Protein AF-A0ABC8S1F2-F1 (afdb_monomer_lite)

pLDDT: mean 86.14, std 11.58, range [37.5, 98.06]

Foldseek 3Di:
DQDDQPDLLQQQRQVDDPPQDPVNVVVSVVQRQPDPQFDKDHCVVHVLLQAKWKDKAPDDPLCCLVFNWFFDDQPPPDSCQQSDPLNCQVQVDDHPDPPRPGTHQKDKTASDPPDDDWDDEQDKDKIKMWIFRGGIFTQSCSRCPPSRPCVVRSITIHGGGGGSLRTFWIFMWMWDHYVDPTIDIDGPALEIETRPSHDNADPPGDDHNHPPDDFWDQDPVRDTDGRHYHYDDDPDPVVVPD

Secondary structure (DSSP, 8-state):
-PPPTTSGGGGGGGGSPSSPPHHHHHHHHHH----TT--BPP-GGGHHHHB-EEEEESS-HHHHHHH-EEPPP-TT--HHHHT-HHHHHHHS--TT-S---S--SEEEEES-SS------TTEEEEEEEEEE--S--EEHHHHHGGG---GGG-EEEEESEE-GGGEEEEEEEEEEESSSSS-EEEEEEEEEEEETT---PPSSP-----BS---B---TTS--PBPEEEEE-PPPGGGG--

Radius of gyration: 18.25 Å; chains: 1; bounding box: 55×43×48 Å

InterPro domains:
  IPR054695 Pierisin-like domain [PF22596] (54-175)

Organism: NCBI:txid185542

Structure (mmCIF, N/CA/C/O backbone):
data_AF-A0ABC8S1F2-F1
#
_entry.id   AF-A0ABC8S1F2-F1
#
loop_
_atom_site.group_PDB
_atom_site.id
_atom_site.type_symbol
_atom_site.label_atom_id
_atom_site.label_alt_id
_atom_site.label_comp_id
_atom_site.label_asym_id
_atom_site.label_entity_id
_atom_site.label_seq_id
_atom_site.pdbx_PDB_ins_code
_atom_site.Cartn_x
_atom_site.Cartn_y
_atom_site.Cartn_z
_atom_site.occupancy
_atom_site.B_iso_or_equiv
_atom_site.auth_seq_id
_atom_site.auth_comp_id
_atom_site.auth_asym_id
_atom_site.auth_atom_id
_atom_site.pdbx_PDB_model_num
ATOM 1 N N . MET A 1 1 ? 7.919 -9.845 -20.536 1.00 55.12 1 MET A N 1
ATOM 2 C CA . MET A 1 1 ? 9.004 -10.321 -19.638 1.00 55.12 1 MET A CA 1
ATOM 3 C C . MET A 1 1 ? 8.803 -9.714 -18.252 1.00 55.12 1 MET A C 1
ATOM 5 O O . MET A 1 1 ? 7.894 -8.913 -18.128 1.00 55.12 1 MET A O 1
ATOM 9 N N . SER A 1 2 ? 9.574 -10.075 -17.219 1.00 69.19 2 SER A N 1
ATOM 10 C CA . SER A 1 2 ? 9.587 -9.334 -15.941 1.00 69.19 2 SER A CA 1
ATOM 11 C C . SER A 1 2 ? 10.829 -8.457 -15.834 1.00 69.19 2 SER A C 1
ATOM 13 O O . SER A 1 2 ? 11.896 -8.902 -16.253 1.00 69.19 2 SER A O 1
ATOM 15 N N . ILE A 1 3 ? 10.726 -7.276 -15.211 1.00 72.81 3 ILE A N 1
ATOM 16 C CA . ILE A 1 3 ? 11.902 -6.436 -14.922 1.00 72.81 3 ILE A CA 1
ATOM 17 C C . ILE A 1 3 ? 12.908 -7.258 -14.095 1.00 72.81 3 ILE A C 1
ATOM 19 O O . ILE A 1 3 ? 12.516 -7.785 -13.046 1.00 72.81 3 ILE A O 1
ATOM 23 N N . PRO A 1 4 ? 14.179 -7.387 -14.528 1.00 73.69 4 PRO A N 1
ATOM 24 C CA . PRO A 1 4 ? 15.178 -8.185 -13.826 1.00 73.69 4 PRO A CA 1
ATOM 25 C C . PRO A 1 4 ? 15.351 -7.775 -12.362 1.00 73.69 4 PRO A C 1
ATOM 27 O O . PRO A 1 4 ? 15.235 -6.607 -11.996 1.00 73.69 4 PRO A O 1
ATOM 30 N N . TRP A 1 5 ? 15.647 -8.753 -11.510 1.00 70.25 5 TRP A N 1
ATOM 31 C CA . TRP A 1 5 ? 15.757 -8.571 -10.061 1.00 70.25 5 TRP A CA 1
ATOM 32 C C . TRP A 1 5 ? 16.913 -7.645 -9.643 1.00 70.25 5 TRP A C 1
ATOM 34 O O . TRP A 1 5 ? 16.841 -7.049 -8.572 1.00 70.25 5 TRP A O 1
ATOM 44 N N . ASN A 1 6 ? 17.937 -7.517 -10.491 1.00 69.62 6 ASN A N 1
ATOM 45 C CA . ASN A 1 6 ? 19.119 -6.665 -10.331 1.00 69.62 6 ASN A CA 1
ATOM 46 C C . ASN A 1 6 ? 19.051 -5.362 -11.152 1.00 69.62 6 ASN A C 1
ATOM 48 O O . ASN A 1 6 ? 20.043 -4.642 -11.227 1.00 69.62 6 ASN A O 1
ATOM 52 N N . SER A 1 7 ? 17.920 -5.074 -11.803 1.00 76.50 7 SER A N 1
ATOM 53 C CA . SER A 1 7 ? 17.756 -3.848 -12.587 1.00 76.50 7 SER A CA 1
ATOM 54 C C . SER A 1 7 ? 17.543 -2.633 -11.681 1.00 76.50 7 SER A C 1
ATOM 56 O O . SER A 1 7 ? 16.833 -2.713 -10.676 1.00 76.50 7 SER A O 1
ATOM 58 N N . SER A 1 8 ? 18.079 -1.476 -12.080 1.00 74.12 8 SER A N 1
ATOM 59 C CA . SER A 1 8 ? 17.794 -0.186 -11.437 1.00 74.12 8 SER A CA 1
ATOM 60 C C . SER A 1 8 ? 16.309 0.189 -11.499 1.00 74.12 8 SER A C 1
ATOM 62 O O . SER A 1 8 ? 15.836 0.938 -10.651 1.00 74.12 8 SER A O 1
ATOM 64 N N . TRP A 1 9 ? 15.547 -0.398 -12.426 1.00 79.00 9 TRP A N 1
ATOM 65 C CA . TRP A 1 9 ? 14.103 -0.199 -12.590 1.00 79.00 9 TRP A CA 1
ATOM 66 C C . TRP A 1 9 ? 13.253 -0.975 -11.578 1.00 79.00 9 TRP A C 1
ATOM 68 O O . TRP A 1 9 ? 12.025 -0.883 -11.584 1.00 79.00 9 TRP A O 1
ATOM 78 N N . ARG A 1 10 ? 13.867 -1.768 -10.689 1.00 81.31 10 ARG A N 1
ATOM 79 C CA . ARG A 1 10 ? 13.111 -2.599 -9.742 1.00 81.31 10 ARG A CA 1
ATOM 80 C C . ARG A 1 10 ? 12.224 -1.762 -8.807 1.00 81.31 10 ARG A C 1
ATOM 82 O O . ARG A 1 10 ? 11.164 -2.238 -8.417 1.00 81.31 10 ARG A O 1
ATOM 89 N N . GLY A 1 11 ? 12.585 -0.508 -8.520 1.00 79.19 11 GLY A N 1
ATOM 90 C CA . GLY A 1 11 ? 11.791 0.417 -7.697 1.00 79.19 11 GLY A CA 1
ATOM 91 C C . GLY A 1 11 ? 10.437 0.830 -8.281 1.00 79.19 11 GLY A C 1
ATOM 92 O O . GLY A 1 11 ? 9.498 1.073 -7.522 1.00 79.19 11 GLY A O 1
ATOM 93 N N . CYS A 1 12 ? 10.315 0.873 -9.611 1.00 85.38 12 CYS A N 1
ATOM 94 C CA . CYS A 1 12 ? 9.075 1.207 -10.319 1.00 85.38 12 CYS A CA 1
ATOM 95 C C . CYS A 1 12 ? 8.382 -0.028 -10.919 1.00 85.38 12 CYS A C 1
ATOM 97 O O . CYS A 1 12 ? 7.330 0.098 -11.540 1.00 85.38 12 CYS A O 1
ATOM 99 N N . ALA A 1 13 ? 8.920 -1.236 -10.709 1.00 87.56 13 ALA A N 1
ATOM 100 C CA . ALA A 1 13 ? 8.396 -2.456 -11.319 1.00 87.56 13 ALA A CA 1
ATOM 101 C C . ALA A 1 13 ? 6.928 -2.739 -10.963 1.00 87.56 13 ALA A C 1
ATOM 103 O O . ALA A 1 13 ? 6.188 -3.270 -11.788 1.00 87.56 13 ALA A O 1
ATOM 104 N N . ALA A 1 14 ? 6.495 -2.353 -9.761 1.00 91.25 14 ALA A N 1
ATOM 105 C CA . ALA A 1 14 ? 5.110 -2.494 -9.329 1.00 91.25 14 ALA A CA 1
ATOM 106 C C . ALA A 1 14 ? 4.128 -1.621 -10.120 1.00 91.25 14 ALA A C 1
ATOM 108 O O . ALA A 1 14 ? 2.947 -1.948 -10.159 1.00 91.25 14 ALA A O 1
ATOM 109 N N . ASN A 1 15 ? 4.578 -0.540 -10.760 1.00 91.81 15 ASN A N 1
ATOM 110 C CA . ASN A 1 15 ? 3.716 0.320 -11.567 1.00 91.81 15 ASN A CA 1
ATOM 111 C C . ASN A 1 15 ? 3.265 -0.367 -12.867 1.00 91.81 15 ASN A C 1
ATOM 113 O O . ASN A 1 15 ? 2.225 -0.025 -13.424 1.00 91.81 15 ASN A O 1
ATOM 117 N N . PHE A 1 16 ? 4.031 -1.352 -13.343 1.00 88.44 16 PHE A N 1
ATOM 118 C CA . PHE A 1 16 ? 3.789 -1.996 -14.626 1.00 88.44 16 PHE A CA 1
ATOM 119 C C . PHE A 1 16 ? 3.147 -3.373 -14.442 1.00 88.44 16 PHE A C 1
ATOM 121 O O . PHE A 1 16 ? 3.677 -4.198 -13.685 1.00 88.44 16 PHE A O 1
ATOM 128 N N . PRO A 1 17 ? 2.026 -3.656 -15.128 1.00 85.44 17 PRO A N 1
ATOM 129 C CA . PRO A 1 17 ? 1.471 -4.997 -15.157 1.00 85.44 17 PRO A CA 1
ATOM 130 C C . PRO A 1 17 ? 2.442 -5.970 -15.839 1.00 85.44 17 PRO A C 1
ATOM 132 O O . PRO A 1 17 ? 3.185 -5.603 -16.749 1.00 85.44 17 PRO A O 1
ATOM 135 N N . GLN A 1 18 ? 2.444 -7.223 -15.390 1.00 81.00 18 GLN A N 1
ATOM 136 C CA . GLN A 1 18 ? 3.163 -8.303 -16.066 1.00 81.00 18 GLN A CA 1
ATOM 137 C C . GLN A 1 18 ? 2.280 -8.918 -17.163 1.00 81.00 18 GLN A C 1
ATOM 139 O O . GLN A 1 18 ? 1.112 -9.195 -16.897 1.00 81.00 18 GLN A O 1
ATOM 144 N N . PRO A 1 19 ? 2.817 -9.225 -18.360 1.00 81.31 19 PRO A N 1
ATOM 145 C CA . PRO A 1 19 ? 4.208 -9.041 -18.781 1.00 81.31 19 PRO A CA 1
ATOM 146 C C . PRO A 1 19 ? 4.563 -7.575 -19.036 1.00 81.31 19 PRO A C 1
ATOM 148 O O . PRO A 1 19 ? 3.829 -6.865 -19.713 1.00 81.31 19 PRO A O 1
ATOM 151 N N . VAL A 1 20 ? 5.757 -7.177 -18.598 1.00 80.25 20 VAL A N 1
ATOM 152 C CA . VAL A 1 20 ? 6.381 -5.903 -18.978 1.00 80.25 20 VAL A CA 1
ATOM 153 C C . VAL A 1 20 ? 6.636 -5.930 -20.487 1.00 80.25 20 VAL A C 1
ATOM 155 O O . VAL A 1 20 ? 7.193 -6.908 -21.010 1.00 80.25 20 VAL A O 1
ATOM 158 N N . SER A 1 21 ? 6.175 -4.872 -21.155 1.00 82.19 21 SER A N 1
ATOM 159 C CA . SER A 1 21 ? 6.383 -4.579 -22.578 1.00 82.19 21 SER A CA 1
ATOM 160 C C . SER A 1 21 ? 7.595 -3.660 -22.779 1.00 82.19 21 SER A C 1
ATOM 162 O O . SER A 1 21 ? 8.055 -3.040 -21.823 1.00 82.19 21 SER A O 1
ATOM 164 N N . GLU A 1 22 ? 8.081 -3.509 -24.014 1.00 81.19 22 GLU A N 1
ATOM 165 C CA . GLU A 1 22 ? 9.151 -2.542 -24.331 1.00 81.19 22 GLU A CA 1
ATOM 166 C C . GLU A 1 22 ? 8.767 -1.102 -23.940 1.00 81.19 22 GLU A C 1
ATOM 168 O O . GLU A 1 22 ? 9.586 -0.358 -23.406 1.00 81.19 22 GLU A O 1
ATOM 173 N N . GLU A 1 23 ? 7.497 -0.722 -24.111 1.00 82.06 23 GLU A N 1
ATOM 174 C CA . GLU A 1 23 ? 6.979 0.579 -23.669 1.00 82.06 23 GLU A CA 1
ATOM 175 C C . GLU A 1 23 ? 7.064 0.737 -22.144 1.00 82.06 23 GLU A C 1
ATOM 177 O O . GLU A 1 23 ? 7.414 1.800 -21.633 1.00 82.06 23 GLU A O 1
ATOM 182 N N . SER A 1 24 ? 6.796 -0.338 -21.399 1.00 81.00 24 SER A N 1
ATOM 183 C CA . SER A 1 24 ? 6.936 -0.352 -19.941 1.00 81.00 24 SER A CA 1
ATOM 184 C C . SER A 1 24 ? 8.397 -0.207 -19.500 1.00 81.00 24 SER A C 1
ATOM 186 O O . SER A 1 24 ? 8.668 0.462 -18.506 1.00 81.00 24 SER A O 1
ATOM 188 N N . GLU A 1 25 ? 9.346 -0.785 -20.242 1.00 78.19 25 GLU A N 1
ATOM 189 C CA . GLU A 1 25 ? 10.783 -0.615 -19.983 1.00 78.19 25 GLU A CA 1
ATOM 190 C C . GLU A 1 25 ? 11.246 0.819 -20.258 1.00 78.19 25 GLU A C 1
ATOM 192 O O . GLU A 1 25 ? 11.960 1.401 -19.440 1.00 78.19 25 GLU A O 1
ATOM 197 N N . LEU A 1 26 ? 10.787 1.428 -21.356 1.00 80.06 26 LEU A N 1
ATOM 198 C CA . LEU A 1 26 ? 11.036 2.844 -21.641 1.00 80.06 26 LEU A CA 1
ATOM 199 C C . LEU A 1 26 ? 10.434 3.743 -20.555 1.00 80.06 26 LEU A C 1
ATOM 201 O O . LEU A 1 26 ? 11.113 4.627 -20.041 1.00 80.06 26 LEU A O 1
ATOM 205 N N . GLY A 1 27 ? 9.192 3.484 -20.137 1.00 78.75 27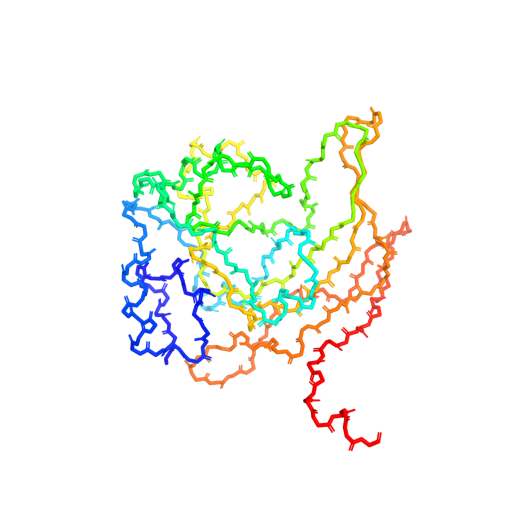 GLY A N 1
ATOM 206 C CA . GLY A 1 27 ? 8.552 4.213 -19.041 1.00 78.75 27 GLY A CA 1
ATOM 207 C C . GLY A 1 27 ? 9.322 4.098 -17.722 1.00 78.75 27 GLY A C 1
ATOM 208 O O . GLY A 1 27 ? 9.447 5.077 -16.988 1.00 78.75 27 GLY A O 1
ATOM 209 N N . ALA A 1 28 ? 9.892 2.928 -17.431 1.00 78.88 28 ALA A N 1
ATOM 210 C CA . ALA A 1 28 ? 10.693 2.713 -16.231 1.00 78.88 28 ALA A CA 1
ATOM 211 C C . ALA A 1 28 ? 11.981 3.558 -16.201 1.00 78.88 28 ALA A C 1
ATOM 213 O O . ALA A 1 28 ? 12.384 4.010 -15.125 1.00 78.88 28 ALA A O 1
ATOM 214 N N . GLN A 1 29 ? 12.590 3.831 -17.362 1.00 77.75 29 GLN A N 1
ATOM 215 C CA . GLN A 1 29 ? 13.776 4.692 -17.465 1.00 77.75 29 GLN A CA 1
ATOM 216 C C . GLN A 1 29 ? 13.492 6.115 -16.976 1.00 77.75 29 GLN A C 1
ATOM 218 O O . GLN A 1 29 ? 14.287 6.664 -16.218 1.00 77.75 29 GLN A O 1
ATOM 223 N N . PHE A 1 30 ? 12.334 6.678 -17.330 1.00 75.75 30 PHE A N 1
ATOM 224 C CA . PHE A 1 30 ? 11.936 8.033 -16.922 1.00 75.75 30 PHE A CA 1
ATOM 225 C C . PHE A 1 30 ? 11.481 8.138 -15.463 1.00 75.75 30 PHE A C 1
ATOM 227 O O . PHE A 1 30 ? 11.410 9.233 -14.916 1.00 75.75 30 PHE A O 1
ATOM 234 N N . LEU A 1 31 ? 11.157 7.009 -14.830 1.00 75.19 31 LEU A N 1
ATOM 235 C CA . LEU A 1 31 ? 10.674 6.959 -13.450 1.00 75.19 31 LEU A CA 1
ATOM 236 C C . LEU A 1 31 ? 11.764 6.608 -12.441 1.00 75.19 31 LEU A C 1
ATOM 238 O O . LEU A 1 31 ? 11.487 6.570 -11.246 1.00 75.19 31 LEU A O 1
ATOM 242 N N . THR A 1 32 ? 12.980 6.300 -12.892 1.00 69.50 32 THR A N 1
ATOM 243 C CA . THR A 1 32 ? 14.059 5.913 -11.983 1.00 69.50 32 THR A CA 1
ATOM 244 C C . THR A 1 32 ? 14.537 7.153 -11.222 1.00 69.50 32 THR A C 1
ATOM 246 O O . THR A 1 32 ? 15.066 8.067 -11.855 1.00 69.50 32 THR A O 1
ATOM 249 N N . PRO A 1 33 ? 14.371 7.219 -9.884 1.00 67.19 33 PRO A N 1
ATOM 250 C CA . PRO A 1 33 ? 14.832 8.366 -9.115 1.00 67.19 33 PRO A CA 1
ATOM 251 C C . PRO A 1 33 ? 16.355 8.499 -9.254 1.00 67.19 33 PRO A C 1
ATOM 253 O O . PRO A 1 33 ? 17.049 7.480 -9.175 1.00 67.19 33 PRO A O 1
ATOM 256 N N . PRO A 1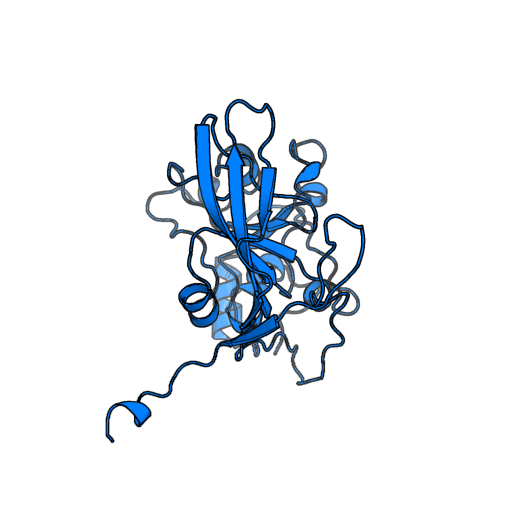 34 ? 16.906 9.716 -9.391 1.00 66.44 34 PRO A N 1
ATOM 257 C CA . PRO A 1 34 ? 18.347 9.943 -9.459 1.00 66.44 34 PRO A CA 1
ATOM 258 C C . PRO A 1 34 ? 18.986 9.869 -8.059 1.00 66.44 34 PRO A C 1
ATOM 260 O O . PRO A 1 34 ? 19.701 10.775 -7.639 1.00 66.44 34 PRO A O 1
ATOM 263 N N . LEU A 1 35 ? 18.697 8.812 -7.297 1.00 63.03 35 LEU A N 1
ATOM 264 C CA . LEU A 1 35 ? 19.285 8.595 -5.979 1.00 63.03 35 LEU A CA 1
ATOM 265 C C . LEU A 1 35 ? 20.444 7.597 -6.121 1.00 63.03 35 LEU A C 1
ATOM 267 O O . LEU A 1 35 ? 20.206 6.460 -6.540 1.00 63.03 35 LEU A O 1
ATOM 271 N N . PRO A 1 36 ? 21.690 7.978 -5.784 1.00 61.19 36 PRO A N 1
ATOM 272 C CA . PRO A 1 36 ? 22.728 6.983 -5.563 1.00 61.19 36 PRO A CA 1
ATOM 273 C C . PRO A 1 36 ? 22.317 6.093 -4.376 1.00 61.19 36 PRO A C 1
ATOM 275 O O . PRO A 1 36 ? 21.673 6.558 -3.436 1.00 61.19 36 PRO A O 1
ATOM 278 N N . ASP A 1 37 ? 22.663 4.807 -4.444 1.00 79.88 37 ASP A N 1
ATOM 279 C CA . ASP A 1 37 ? 22.562 3.853 -3.328 1.00 79.88 37 ASP A CA 1
ATOM 280 C C . ASP A 1 37 ? 21.140 3.496 -2.837 1.00 79.88 37 ASP A C 1
ATOM 282 O O . ASP A 1 37 ? 20.924 3.218 -1.658 1.00 79.88 37 ASP A O 1
ATOM 286 N N . ILE A 1 38 ? 20.148 3.440 -3.737 1.00 85.69 38 ILE A N 1
ATOM 287 C CA . ILE A 1 38 ? 18.820 2.897 -3.397 1.00 85.69 38 ILE A CA 1
ATOM 288 C C . ILE A 1 38 ? 18.922 1.410 -3.029 1.00 85.69 38 ILE A C 1
ATOM 290 O O . ILE A 1 38 ? 19.354 0.585 -3.840 1.00 85.69 38 ILE A O 1
ATOM 294 N N . VAL A 1 39 ? 18.409 1.043 -1.851 1.00 89.00 39 VAL A N 1
ATOM 295 C CA . VAL A 1 39 ? 18.261 -0.356 -1.437 1.00 89.00 39 VAL A CA 1
ATOM 296 C C . VAL A 1 39 ? 16.829 -0.818 -1.695 1.00 89.00 39 VAL A C 1
ATOM 298 O O . VAL A 1 39 ? 15.876 -0.379 -1.051 1.00 89.00 39 VAL A O 1
ATOM 301 N N . TYR A 1 40 ? 16.658 -1.738 -2.643 1.00 88.75 40 TYR A N 1
ATOM 302 C CA . TYR A 1 40 ? 15.367 -2.376 -2.906 1.00 88.75 40 TYR A CA 1
ATOM 303 C C . TYR A 1 40 ? 15.107 -3.548 -1.959 1.00 88.75 40 TYR A C 1
ATOM 305 O O . TYR A 1 40 ? 16.034 -4.220 -1.502 1.00 88.75 40 TYR A O 1
ATOM 313 N N . ARG A 1 41 ? 13.827 -3.862 -1.723 1.00 89.69 41 ARG A N 1
ATOM 314 C CA . ARG A 1 41 ? 13.456 -5.127 -1.080 1.00 89.69 41 ARG A CA 1
ATOM 315 C C . ARG A 1 41 ? 14.054 -6.300 -1.844 1.00 89.69 41 ARG A C 1
ATOM 317 O O . ARG A 1 41 ? 14.055 -6.321 -3.075 1.00 89.69 41 ARG A O 1
ATOM 324 N N . SER A 1 42 ? 14.512 -7.304 -1.098 1.00 81.69 42 SER A N 1
ATOM 325 C CA . SER A 1 42 ? 15.161 -8.465 -1.697 1.00 81.69 42 SER A CA 1
ATOM 326 C C . SER A 1 42 ? 14.228 -9.184 -2.671 1.00 81.69 42 SER A C 1
ATOM 328 O O . SER A 1 42 ? 13.202 -9.751 -2.297 1.00 81.69 42 SER A O 1
ATOM 330 N N . SER A 1 43 ? 14.643 -9.185 -3.928 1.00 72.38 43 SER A N 1
ATOM 331 C CA . SER A 1 43 ? 14.053 -9.922 -5.041 1.00 72.38 43 SER A CA 1
ATOM 332 C C . SER A 1 43 ? 14.691 -11.308 -5.214 1.00 72.38 43 SER A C 1
ATOM 334 O O . SER A 1 43 ? 14.305 -12.064 -6.108 1.00 72.38 43 SER A O 1
ATOM 336 N N . ASN A 1 44 ? 15.652 -11.677 -4.353 1.00 77.19 44 ASN A N 1
ATOM 337 C CA . ASN A 1 44 ? 16.271 -12.999 -4.358 1.00 77.19 44 ASN A CA 1
ATOM 338 C C . ASN A 1 44 ? 15.192 -14.065 -4.147 1.00 77.19 44 ASN A C 1
ATOM 340 O O . ASN A 1 44 ? 14.434 -13.998 -3.179 1.00 77.19 44 ASN A O 1
ATOM 344 N N . ARG A 1 45 ? 15.114 -15.040 -5.059 1.00 74.19 45 ARG A N 1
ATOM 345 C CA . ARG A 1 45 ? 14.044 -16.054 -5.092 1.00 74.19 45 ARG A CA 1
ATOM 346 C C . ARG A 1 45 ? 12.634 -15.443 -5.067 1.00 74.19 45 ARG A C 1
ATOM 348 O O . ARG A 1 45 ? 11.719 -16.056 -4.523 1.00 74.19 45 ARG A O 1
ATOM 355 N N . GLU A 1 46 ? 12.481 -14.235 -5.617 1.00 78.06 46 GLU A N 1
ATOM 356 C CA . GLU A 1 46 ? 11.200 -13.534 -5.771 1.00 78.06 46 GLU A CA 1
ATOM 357 C C . GLU A 1 46 ? 10.487 -13.249 -4.439 1.00 78.06 46 GLU A C 1
ATOM 359 O O . GLU A 1 46 ? 9.264 -13.159 -4.362 1.00 78.06 46 GLU A O 1
ATOM 364 N N . VAL A 1 47 ? 11.256 -13.096 -3.358 1.00 83.75 47 VAL A N 1
ATOM 365 C CA . VAL A 1 47 ? 10.715 -12.847 -2.014 1.00 83.75 47 VAL A CA 1
ATOM 366 C C . VAL A 1 47 ? 9.848 -11.584 -1.957 1.00 83.75 47 VAL A C 1
ATOM 368 O O . VAL A 1 47 ? 8.880 -11.553 -1.199 1.00 83.75 47 VAL A O 1
ATOM 371 N N . ASP A 1 48 ? 10.142 -10.579 -2.778 1.00 84.88 48 ASP A N 1
ATOM 372 C CA . ASP A 1 48 ? 9.361 -9.351 -2.898 1.00 84.88 48 ASP A CA 1
ATOM 373 C C . ASP A 1 48 ? 7.920 -9.597 -3.386 1.00 84.88 48 ASP A C 1
ATOM 375 O O . ASP A 1 48 ? 6.977 -9.085 -2.784 1.00 84.88 48 ASP A O 1
ATOM 379 N N . ILE A 1 49 ? 7.707 -10.449 -4.388 1.00 87.56 49 ILE A N 1
ATOM 380 C CA . ILE A 1 49 ? 6.351 -10.816 -4.844 1.00 87.56 49 ILE A CA 1
ATOM 381 C C . ILE A 1 49 ? 5.713 -11.943 -4.018 1.00 87.56 49 ILE A C 1
ATOM 383 O O . ILE A 1 49 ? 4.518 -12.195 -4.139 1.00 87.56 49 ILE A O 1
ATOM 387 N N . LEU A 1 50 ? 6.477 -12.629 -3.164 1.00 89.12 50 LEU A N 1
ATOM 388 C CA . LEU A 1 50 ? 5.955 -13.681 -2.283 1.00 89.12 50 LEU A CA 1
ATOM 389 C C . LEU A 1 50 ? 5.574 -13.174 -0.890 1.00 89.12 50 LEU A C 1
ATOM 391 O O . LEU A 1 50 ? 4.835 -13.865 -0.190 1.00 89.12 50 LEU A O 1
ATOM 395 N N . ARG A 1 51 ? 6.061 -12.005 -0.462 1.00 91.12 51 ARG A N 1
ATOM 396 C CA . ARG A 1 51 ? 5.760 -11.412 0.848 1.00 91.12 51 ARG A C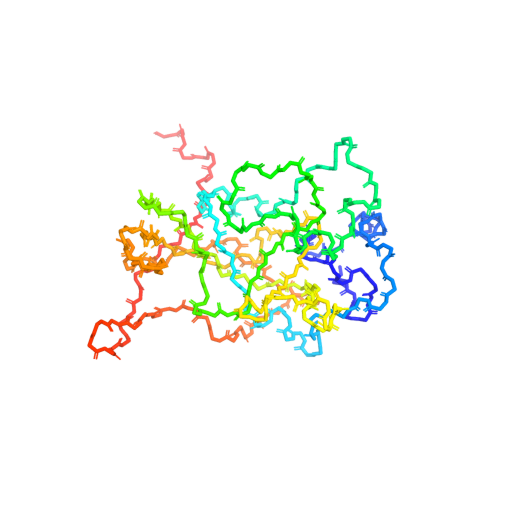A 1
ATOM 397 C C . ARG A 1 51 ? 4.960 -10.132 0.700 1.00 91.12 51 ARG A C 1
ATOM 399 O O . ARG A 1 51 ? 5.365 -9.219 -0.020 1.00 91.12 51 ARG A O 1
ATOM 406 N N . HIS A 1 52 ? 3.864 -10.062 1.446 1.00 92.88 52 HIS A N 1
ATOM 407 C CA . HIS A 1 52 ? 2.998 -8.901 1.410 1.00 92.88 52 HIS A CA 1
ATOM 408 C C . HIS A 1 52 ? 3.678 -7.650 1.972 1.00 92.88 52 HIS A C 1
ATOM 410 O O . HIS A 1 52 ? 4.525 -7.714 2.865 1.00 92.88 52 HIS A O 1
ATOM 416 N N . VAL A 1 53 ? 3.217 -6.511 1.481 1.00 96.12 53 VAL A N 1
ATOM 417 C CA . VAL A 1 53 ? 3.214 -5.233 2.188 1.00 96.12 53 VAL A CA 1
ATOM 418 C C . VAL A 1 53 ? 1.766 -4.806 2.407 1.00 96.12 53 VAL A C 1
ATOM 420 O O . VAL A 1 53 ? 0.846 -5.304 1.747 1.00 96.12 53 VAL A O 1
ATOM 423 N N . PHE A 1 54 ? 1.559 -3.865 3.319 1.00 97.25 54 PHE A N 1
ATOM 424 C CA . PHE A 1 54 ? 0.257 -3.285 3.597 1.00 97.25 54 PHE A CA 1
ATOM 425 C C . PHE A 1 54 ? 0.199 -1.814 3.227 1.00 97.25 54 PHE A C 1
ATOM 427 O O . PHE A 1 54 ? 1.161 -1.073 3.413 1.00 97.25 54 PHE A O 1
ATOM 434 N N . ARG A 1 55 ? -0.968 -1.365 2.772 1.00 96.56 55 ARG A N 1
ATOM 435 C CA . ARG A 1 55 ? -1.261 0.059 2.601 1.00 96.56 55 ARG A CA 1
ATOM 436 C C . ARG A 1 55 ? -2.568 0.415 3.287 1.00 96.56 55 ARG A C 1
ATOM 438 O O . ARG A 1 55 ? -3.561 -0.283 3.113 1.00 96.56 55 ARG A O 1
ATOM 445 N N . TRP A 1 56 ? -2.555 1.505 4.043 1.00 95.88 56 TRP A N 1
ATOM 446 C CA . TRP A 1 56 ? -3.752 2.120 4.607 1.00 95.88 56 TRP A CA 1
ATOM 447 C C . TRP A 1 56 ? -4.222 3.234 3.681 1.00 95.88 56 TRP A C 1
ATOM 449 O O . TRP A 1 56 ? -3.433 4.124 3.367 1.00 95.88 56 TRP A O 1
ATOM 459 N N . ASP A 1 57 ? -5.475 3.180 3.242 1.00 94.81 57 ASP A N 1
ATOM 460 C CA . ASP A 1 57 ? -6.023 4.157 2.302 1.00 94.81 57 ASP A CA 1
ATOM 461 C C . ASP A 1 57 ? -7.518 4.421 2.550 1.00 94.81 57 ASP A C 1
ATOM 463 O O . ASP A 1 57 ? -8.236 3.572 3.086 1.00 94.81 57 ASP A O 1
ATOM 467 N N . LEU A 1 58 ? -7.971 5.612 2.158 1.00 94.25 58 LEU A N 1
ATOM 468 C CA . LEU A 1 58 ? -9.381 6.005 2.162 1.00 94.25 58 LEU A CA 1
ATOM 469 C C . LEU A 1 58 ? -10.101 5.553 0.893 1.00 94.25 58 LEU A C 1
ATOM 471 O O . LEU A 1 58 ? -11.316 5.351 0.928 1.00 94.25 58 LEU A O 1
ATOM 475 N N . THR A 1 59 ? -9.372 5.389 -0.214 1.00 94.44 59 THR A N 1
ATOM 476 C CA . THR A 1 59 ? -9.962 4.989 -1.490 1.00 94.44 59 THR A CA 1
ATOM 477 C C . THR A 1 59 ? -10.667 3.636 -1.337 1.00 94.44 59 THR A C 1
ATOM 479 O O . THR A 1 59 ? -10.069 2.702 -0.790 1.00 94.44 59 THR A O 1
ATOM 482 N N . PRO A 1 60 ? -11.927 3.491 -1.792 1.00 95.31 60 PRO A N 1
ATOM 483 C CA . PRO A 1 60 ? -12.663 2.234 -1.709 1.00 95.31 60 PRO A CA 1
ATOM 484 C C . PRO A 1 60 ? -12.021 1.098 -2.507 1.00 95.31 60 PRO A C 1
ATOM 486 O O . PRO A 1 60 ? -11.439 1.305 -3.574 1.00 95.31 60 PRO A O 1
ATOM 489 N N . TYR A 1 61 ? -12.207 -0.134 -2.028 1.00 96.75 61 TYR A N 1
ATOM 490 C CA . TYR A 1 61 ? -11.583 -1.314 -2.631 1.00 96.75 61 TYR A CA 1
ATOM 491 C C . TYR A 1 61 ? -11.987 -1.543 -4.089 1.00 96.75 61 TYR A C 1
ATOM 493 O O . TYR A 1 61 ? -11.188 -2.072 -4.849 1.00 96.75 61 TYR A O 1
ATOM 501 N N . GLN A 1 62 ? -13.191 -1.136 -4.501 1.00 96.69 62 GLN A N 1
ATOM 502 C CA . GLN A 1 62 ? -13.640 -1.271 -5.887 1.00 96.69 62 GLN A CA 1
ATOM 503 C C . GLN A 1 62 ? -12.769 -0.452 -6.845 1.00 96.69 62 GLN A C 1
ATOM 505 O O . GLN A 1 62 ? -12.419 -0.935 -7.918 1.00 96.69 62 GLN A O 1
ATOM 510 N N . GLU A 1 63 ? -12.404 0.767 -6.442 1.00 95.81 63 GLU A N 1
ATOM 511 C CA . GLU A 1 63 ? -11.564 1.662 -7.235 1.00 95.81 63 GLU A CA 1
ATOM 512 C C . GLU A 1 63 ? -10.112 1.179 -7.239 1.00 95.81 63 GLU A C 1
ATOM 514 O O . GLU A 1 63 ? -9.508 1.057 -8.303 1.00 95.81 63 GLU A O 1
ATOM 519 N N . VAL A 1 64 ? -9.577 0.800 -6.074 1.00 97.00 64 VAL A N 1
ATOM 520 C CA . VAL A 1 64 ? -8.204 0.284 -5.962 1.00 97.00 64 VAL A CA 1
ATOM 521 C C . VAL A 1 64 ? -8.028 -1.037 -6.716 1.00 97.00 64 VAL A C 1
ATOM 523 O O . VAL A 1 64 ? -7.037 -1.218 -7.417 1.00 97.00 64 VAL A O 1
ATOM 526 N N . PHE A 1 65 ? -8.983 -1.966 -6.629 1.00 97.06 65 PHE A N 1
ATOM 527 C CA . PHE A 1 65 ? -8.909 -3.234 -7.365 1.00 97.06 65 PHE A CA 1
ATOM 528 C C . PHE A 1 65 ? -9.028 -3.045 -8.878 1.00 97.06 65 PHE A C 1
ATOM 530 O O . PHE A 1 65 ? -8.566 -3.901 -9.629 1.00 97.06 65 PHE A O 1
ATOM 537 N N . GLN A 1 66 ? -9.630 -1.944 -9.331 1.00 94.75 66 GLN A N 1
ATOM 538 C CA . GLN A 1 66 ? -9.755 -1.633 -10.751 1.00 94.75 66 GLN A CA 1
ATOM 539 C C . GLN A 1 66 ? -8.533 -0.888 -11.300 1.00 94.75 66 GLN A C 1
ATOM 541 O O . GLN A 1 66 ? -8.090 -1.191 -12.405 1.00 94.75 66 GLN A O 1
ATOM 546 N N . ASN A 1 67 ? -8.002 0.076 -10.548 1.00 94.44 67 ASN A N 1
ATOM 547 C CA . ASN A 1 67 ? -7.038 1.052 -11.064 1.00 94.44 67 ASN A CA 1
ATOM 548 C C . ASN A 1 67 ? -5.640 0.927 -10.444 1.00 94.44 67 ASN A C 1
ATOM 550 O O . ASN A 1 67 ? -4.683 1.491 -10.971 1.00 94.44 67 ASN A O 1
ATOM 554 N N . GLY A 1 68 ? -5.508 0.189 -9.342 1.00 95.56 68 GLY A N 1
ATOM 555 C CA . GLY A 1 68 ? -4.291 0.150 -8.544 1.00 95.56 68 GLY A CA 1
ATOM 556 C C . GLY A 1 68 ? -4.108 1.402 -7.686 1.00 95.56 68 GLY A C 1
ATOM 557 O O . GLY A 1 68 ? -5.043 2.168 -7.452 1.00 95.56 68 GLY A O 1
ATOM 558 N N . PHE A 1 69 ? -2.879 1.607 -7.221 1.00 95.50 69 PHE A N 1
ATOM 559 C CA . PHE A 1 69 ? -2.444 2.849 -6.590 1.00 95.50 69 PHE A CA 1
ATOM 560 C C . PHE A 1 69 ? -1.570 3.639 -7.552 1.00 95.50 69 PHE A C 1
ATOM 562 O O . PHE A 1 69 ? -0.675 3.075 -8.173 1.00 95.50 69 PHE A O 1
ATOM 569 N N . GLN A 1 70 ? -1.784 4.947 -7.623 1.00 92.88 70 GLN A N 1
ATOM 570 C CA . GLN A 1 70 ? -0.970 5.852 -8.428 1.00 92.88 70 GLN A CA 1
ATOM 571 C C . GLN A 1 70 ? -0.396 6.944 -7.532 1.00 92.88 70 GLN A C 1
ATOM 573 O O . GLN A 1 70 ? -1.086 7.477 -6.658 1.00 92.88 70 GLN A O 1
ATOM 578 N N . ALA A 1 71 ? 0.877 7.264 -7.742 1.00 90.12 71 ALA A N 1
ATOM 579 C CA . ALA A 1 71 ? 1.482 8.457 -7.182 1.00 90.12 71 ALA A CA 1
ATOM 580 C C . ALA A 1 71 ? 0.768 9.701 -7.733 1.00 90.12 71 ALA A C 1
ATOM 582 O O . ALA A 1 71 ? 0.195 9.690 -8.827 1.00 90.12 71 ALA A O 1
ATOM 583 N N . ARG A 1 72 ? 0.793 10.790 -6.963 1.00 87.31 72 ARG A N 1
ATOM 584 C CA . ARG A 1 72 ? 0.246 12.067 -7.434 1.00 87.31 72 ARG A CA 1
ATOM 585 C C . ARG A 1 72 ? 1.080 12.550 -8.613 1.00 87.31 72 ARG A C 1
ATOM 587 O O . ARG A 1 72 ? 2.290 12.362 -8.617 1.00 87.31 72 ARG A O 1
ATOM 594 N N . ARG A 1 73 ? 0.444 13.194 -9.591 1.00 86.88 73 ARG A N 1
ATOM 595 C CA . ARG A 1 73 ? 1.164 13.785 -10.723 1.00 86.88 73 ARG A CA 1
ATOM 596 C C . ARG A 1 73 ? 2.155 14.834 -10.213 1.00 86.88 73 ARG A C 1
ATOM 598 O O . ARG A 1 73 ? 1.884 15.527 -9.236 1.00 86.88 73 ARG A O 1
ATOM 605 N N . GLN A 1 74 ? 3.292 14.943 -10.889 1.00 88.50 74 GLN A N 1
ATOM 606 C CA . GLN A 1 74 ? 4.345 15.890 -10.529 1.00 88.50 74 GLN A CA 1
ATOM 607 C C . GLN A 1 74 ? 3.862 17.340 -10.537 1.00 88.50 74 GLN A C 1
ATOM 609 O O . GLN A 1 74 ? 4.182 18.102 -9.627 1.00 88.50 74 GLN A O 1
ATOM 614 N N . GLU A 1 75 ? 3.043 17.694 -11.528 1.00 86.62 75 GLU A N 1
ATOM 615 C CA . GLU A 1 75 ? 2.534 19.055 -11.705 1.00 86.62 75 GLU A CA 1
ATOM 616 C C . GLU A 1 75 ? 3.689 20.076 -11.700 1.00 86.62 75 GLU A C 1
ATOM 618 O O . GLU A 1 75 ? 4.675 19.872 -12.402 1.00 86.62 75 GLU A O 1
ATOM 623 N N . GLY A 1 76 ? 3.578 21.174 -10.948 1.00 84.75 76 GLY A N 1
ATOM 624 C CA . GLY A 1 76 ? 4.625 22.194 -10.829 1.00 84.75 76 GLY A CA 1
ATOM 625 C C . GLY A 1 76 ? 5.748 21.861 -9.836 1.00 84.75 76 GLY A C 1
ATOM 626 O O . GLY A 1 76 ? 6.587 22.724 -9.580 1.00 84.75 76 GLY A O 1
ATOM 627 N N . THR A 1 77 ? 5.767 20.663 -9.241 1.00 89.06 77 THR A N 1
ATOM 628 C CA . THR A 1 77 ? 6.808 20.265 -8.282 1.00 89.06 77 THR A CA 1
ATOM 629 C C . THR A 1 77 ? 8.119 19.966 -9.015 1.00 89.06 77 THR A C 1
ATOM 631 O O . THR A 1 77 ? 8.154 19.149 -9.934 1.00 89.06 77 THR A O 1
ATOM 634 N N . LEU A 1 78 ? 9.216 20.602 -8.595 1.00 89.62 78 LEU A N 1
ATOM 635 C CA . LEU A 1 78 ? 10.550 20.375 -9.167 1.00 89.62 78 LEU A CA 1
ATOM 636 C C . LEU A 1 78 ? 10.992 18.910 -9.009 1.00 89.62 78 LEU A C 1
ATOM 638 O O . LEU A 1 78 ? 10.704 18.294 -7.982 1.00 89.62 78 LEU A O 1
ATOM 642 N N . ASP A 1 79 ? 11.746 18.377 -9.978 1.00 87.81 79 ASP A N 1
ATOM 643 C CA . ASP A 1 79 ? 12.268 16.995 -9.953 1.00 87.81 79 ASP A CA 1
ATOM 644 C C . ASP A 1 79 ? 13.027 16.680 -8.653 1.00 87.81 79 ASP A C 1
ATOM 646 O O . ASP A 1 79 ? 12.839 15.619 -8.053 1.00 87.81 79 ASP A O 1
ATOM 650 N N . GLU A 1 80 ? 13.822 17.644 -8.174 1.00 88.25 80 GLU A N 1
ATOM 651 C CA . GLU A 1 80 ? 14.615 17.576 -6.937 1.00 88.25 80 GLU A CA 1
ATOM 652 C C . GLU A 1 80 ? 13.775 17.400 -5.664 1.00 88.25 80 GLU A C 1
ATOM 654 O O . GLU A 1 80 ? 14.306 17.026 -4.619 1.00 88.25 80 GLU A O 1
ATOM 659 N N . ILE A 1 81 ? 12.472 17.680 -5.732 1.00 89.12 81 ILE A N 1
ATOM 660 C CA . ILE A 1 81 ? 11.513 17.450 -4.648 1.00 89.12 81 ILE A CA 1
ATOM 661 C C . ILE A 1 81 ? 10.672 16.213 -4.969 1.00 89.12 81 ILE A C 1
ATOM 663 O O . ILE A 1 81 ? 10.511 15.343 -4.115 1.00 89.12 81 ILE A O 1
ATOM 667 N N . TYR A 1 82 ? 10.171 16.106 -6.202 1.00 90.19 82 TYR A N 1
ATOM 668 C CA . TYR A 1 82 ? 9.242 15.058 -6.624 1.00 90.19 82 TYR A CA 1
ATOM 669 C C . TYR A 1 82 ? 9.840 13.647 -6.505 1.00 90.19 82 TYR A C 1
ATOM 671 O O . TYR A 1 82 ? 9.158 12.726 -6.045 1.00 90.19 82 TYR A O 1
ATOM 679 N N . PHE A 1 83 ? 11.124 13.484 -6.844 1.00 89.56 83 PHE A N 1
ATOM 680 C CA . PHE A 1 83 ? 11.855 12.213 -6.755 1.00 89.56 83 PHE A CA 1
ATOM 681 C C . PHE A 1 83 ? 12.713 12.072 -5.486 1.00 89.56 83 PHE A C 1
ATOM 683 O O . PHE A 1 83 ? 13.450 11.095 -5.338 1.00 89.56 83 PHE A O 1
ATOM 690 N N . ASN A 1 84 ? 12.626 13.015 -4.546 1.00 90.38 84 ASN A N 1
ATOM 691 C CA . ASN A 1 84 ? 13.438 12.998 -3.334 1.00 90.38 84 ASN A CA 1
ATOM 692 C C . ASN A 1 84 ? 12.776 12.172 -2.228 1.00 90.38 84 ASN A C 1
ATOM 694 O O . ASN A 1 84 ? 11.833 12.613 -1.569 1.00 90.38 84 ASN A O 1
ATOM 698 N N . LEU A 1 85 ? 13.293 10.957 -2.032 1.00 90.88 85 LEU A N 1
ATOM 699 C CA . LEU A 1 85 ? 12.786 10.013 -1.037 1.00 90.88 85 LEU A CA 1
ATOM 700 C C . LEU A 1 85 ? 12.900 10.551 0.395 1.00 90.88 85 LEU A C 1
ATOM 702 O O . LEU A 1 85 ? 11.966 10.397 1.174 1.00 90.88 85 LEU A O 1
ATOM 706 N N . ASP A 1 86 ? 14.018 11.192 0.735 1.00 91.50 86 ASP A N 1
ATOM 707 C CA . ASP A 1 86 ? 14.237 11.755 2.072 1.00 91.50 86 ASP A CA 1
ATOM 708 C C . ASP A 1 86 ? 13.214 12.862 2.364 1.00 91.50 86 ASP A C 1
ATOM 710 O O . ASP A 1 86 ? 12.543 12.853 3.398 1.00 91.50 86 ASP A O 1
ATOM 714 N N . HIS A 1 87 ? 12.990 13.749 1.390 1.00 90.75 87 HIS A N 1
ATOM 715 C CA . HIS A 1 87 ? 11.956 14.770 1.490 1.00 90.75 87 HIS A CA 1
ATOM 716 C C . HIS A 1 87 ? 10.556 14.151 1.590 1.00 90.75 87 HIS A C 1
ATOM 718 O O . HIS A 1 87 ? 9.745 14.611 2.390 1.00 90.75 87 HIS A O 1
ATOM 724 N N . TYR A 1 88 ? 10.245 13.123 0.798 1.00 90.31 88 TYR A N 1
ATOM 725 C CA . TYR A 1 88 ? 8.945 12.450 0.844 1.00 90.31 88 TYR A CA 1
ATOM 726 C C . TYR A 1 88 ? 8.651 11.844 2.217 1.00 90.31 88 TYR A C 1
ATOM 728 O O . TYR A 1 88 ? 7.569 12.046 2.760 1.00 90.31 88 TYR A O 1
ATOM 736 N N . VAL A 1 89 ? 9.616 11.145 2.805 1.00 89.94 89 VAL A N 1
ATOM 737 C CA . VAL A 1 89 ? 9.425 10.455 4.085 1.00 89.94 89 VAL A CA 1
ATOM 738 C C . VAL A 1 89 ? 9.212 11.443 5.237 1.00 89.94 89 VAL A C 1
ATOM 740 O O . VAL A 1 89 ? 8.383 11.197 6.111 1.00 89.94 89 VAL A O 1
ATOM 743 N N . HIS A 1 90 ? 9.903 12.585 5.222 1.00 89.00 90 HIS A N 1
ATOM 744 C CA . HIS A 1 90 ? 9.820 13.579 6.300 1.00 89.00 90 HIS A CA 1
ATOM 745 C C . HIS A 1 90 ? 8.749 14.661 6.083 1.00 89.00 90 HIS A C 1
ATOM 747 O O . HIS A 1 90 ? 8.251 15.230 7.051 1.00 89.00 90 HIS A O 1
ATOM 753 N N . HIS A 1 91 ? 8.364 14.939 4.833 1.00 86.19 91 HIS A N 1
ATOM 754 C CA . HIS A 1 91 ? 7.488 16.071 4.485 1.00 86.19 91 HIS A CA 1
ATOM 755 C C . HIS A 1 91 ? 6.319 15.696 3.565 1.00 86.19 91 HIS A C 1
ATOM 757 O O . HIS A 1 91 ? 5.439 16.517 3.316 1.00 86.19 91 HIS A O 1
ATOM 763 N N . GLY A 1 92 ? 6.274 14.465 3.054 1.00 78.62 92 GLY A N 1
ATOM 764 C CA . GLY A 1 92 ? 5.193 13.973 2.197 1.00 78.62 92 GLY A CA 1
ATOM 765 C C . GLY A 1 92 ? 3.886 13.711 2.945 1.00 78.62 92 GLY A C 1
ATOM 766 O O . GLY A 1 92 ? 2.871 13.451 2.301 1.00 78.62 92 GLY A O 1
ATOM 767 N N . GLY A 1 93 ? 3.896 13.799 4.279 1.00 76.00 93 GLY A N 1
ATOM 768 C CA . GLY A 1 93 ? 2.743 13.609 5.158 1.00 76.00 93 GLY A CA 1
ATOM 769 C C . GLY A 1 93 ? 2.426 12.140 5.451 1.00 76.00 93 GLY A C 1
ATOM 770 O O . GLY A 1 93 ? 2.721 11.231 4.673 1.00 76.00 93 GLY A O 1
ATOM 771 N N . ARG A 1 94 ? 1.768 11.893 6.588 1.00 73.50 94 ARG A N 1
ATOM 772 C CA . ARG A 1 94 ? 1.361 10.541 7.016 1.00 73.50 94 ARG A CA 1
ATOM 773 C C . ARG A 1 94 ? 0.285 9.958 6.090 1.00 73.50 94 ARG A C 1
ATOM 775 O O . ARG A 1 94 ? -0.511 10.720 5.529 1.00 73.50 94 ARG A O 1
ATOM 782 N N . PRO A 1 95 ? 0.195 8.627 5.908 1.00 69.88 95 PRO A N 1
ATOM 783 C CA . PRO A 1 95 ? -0.958 8.009 5.250 1.00 69.88 95 PRO A CA 1
ATOM 784 C C . PRO A 1 95 ? -2.279 8.556 5.815 1.00 69.88 95 PRO A C 1
ATOM 786 O O . PRO A 1 95 ? -2.379 8.767 7.022 1.00 69.88 95 PRO A O 1
ATOM 789 N N . LEU A 1 96 ? -3.268 8.784 4.939 1.00 75.12 96 LEU A N 1
ATOM 790 C CA . LEU A 1 96 ? -4.573 9.421 5.222 1.00 75.12 96 LEU A CA 1
ATOM 791 C C . LEU A 1 96 ? -4.569 10.951 5.413 1.00 75.12 96 LEU A C 1
ATOM 793 O O . LEU A 1 96 ? -5.628 11.534 5.620 1.00 75.12 96 LEU A O 1
ATOM 797 N N . ASP A 1 97 ? -3.420 11.618 5.303 1.00 71.44 97 ASP A N 1
ATOM 798 C CA . ASP A 1 97 ? -3.354 13.083 5.314 1.00 71.44 97 ASP A CA 1
ATOM 799 C C . ASP A 1 97 ? -3.755 13.680 3.951 1.00 71.44 97 ASP A C 1
ATOM 801 O O . ASP A 1 97 ? -3.060 13.487 2.944 1.00 71.44 97 ASP A O 1
ATOM 805 N N . SER A 1 98 ? -4.877 14.404 3.912 1.00 59.31 98 SER A N 1
ATOM 806 C CA . SER A 1 98 ? -5.385 15.088 2.717 1.00 59.31 98 SER A CA 1
ATOM 807 C C . SER A 1 98 ? -4.714 16.440 2.449 1.00 59.31 98 SER A C 1
ATOM 809 O O . SER A 1 98 ? -4.830 16.952 1.340 1.00 59.31 98 SER A O 1
ATOM 811 N N . SER A 1 99 ? -3.997 17.012 3.422 1.00 60.59 99 SER A N 1
ATOM 812 C CA . SER A 1 99 ? -3.486 18.396 3.398 1.00 60.59 99 SER A CA 1
ATOM 813 C C . SER A 1 99 ? -2.102 18.569 2.756 1.00 60.59 99 SER A C 1
ATOM 815 O O . SER A 1 99 ? -1.519 19.650 2.790 1.00 60.59 99 SER A O 1
ATOM 817 N N . ARG A 1 100 ? -1.563 17.501 2.159 1.00 67.31 100 ARG A N 1
ATOM 818 C CA . ARG A 1 100 ? -0.170 17.431 1.694 1.00 67.31 100 ARG A CA 1
ATOM 819 C C . ARG A 1 100 ? 0.133 18.488 0.612 1.00 67.31 100 ARG A C 1
ATOM 821 O O . ARG A 1 100 ? -0.479 18.408 -0.458 1.00 67.31 100 ARG A O 1
ATOM 828 N N . PRO A 1 101 ? 1.091 19.407 0.851 1.00 63.75 101 PRO A N 1
ATOM 829 C CA . PRO A 1 101 ? 1.351 20.551 -0.027 1.00 63.75 101 PRO A CA 1
ATOM 830 C C . PRO A 1 101 ? 2.206 20.221 -1.259 1.00 63.75 101 PRO A C 1
ATOM 832 O O . PRO A 1 101 ? 2.099 20.912 -2.265 1.00 63.75 101 PRO A O 1
ATOM 835 N N . ALA A 1 102 ? 3.045 19.183 -1.195 1.00 69.88 102 ALA A N 1
ATOM 836 C CA . ALA A 1 102 ? 3.909 18.754 -2.294 1.00 69.88 102 ALA A CA 1
ATOM 837 C C . ALA A 1 102 ? 3.452 17.400 -2.853 1.00 69.88 102 ALA A C 1
ATOM 839 O O . ALA A 1 102 ? 2.922 16.555 -2.121 1.00 69.88 102 ALA A O 1
ATOM 840 N N . THR A 1 103 ? 3.658 17.198 -4.154 1.00 87.31 103 THR A N 1
ATOM 841 C CA . THR A 1 103 ? 3.466 15.902 -4.807 1.00 87.31 103 THR A CA 1
ATOM 842 C C . THR A 1 103 ? 4.795 15.162 -4.886 1.00 87.31 103 THR A C 1
ATOM 844 O O . THR A 1 103 ? 5.864 15.766 -4.955 1.00 87.31 103 THR A O 1
ATOM 847 N N . HIS A 1 104 ? 4.733 13.835 -4.856 1.00 91.06 104 HIS A N 1
ATOM 848 C CA . HIS A 1 104 ? 5.908 12.972 -4.873 1.00 91.06 104 HIS A CA 1
ATOM 849 C C . HIS A 1 104 ? 5.637 11.744 -5.720 1.00 91.06 104 HIS A C 1
ATOM 851 O O . HIS A 1 104 ? 4.504 11.260 -5.772 1.00 91.06 104 HIS A O 1
ATOM 857 N N . ALA A 1 105 ? 6.699 11.193 -6.298 1.00 91.50 105 ALA A N 1
ATOM 858 C CA . ALA A 1 105 ? 6.657 10.009 -7.142 1.00 91.50 105 ALA A CA 1
ATOM 859 C C . ALA A 1 105 ? 6.405 8.703 -6.368 1.00 91.50 105 ALA A C 1
ATOM 861 O O . ALA A 1 105 ? 6.548 7.632 -6.945 1.00 91.50 105 ALA A O 1
ATOM 862 N N . PHE A 1 106 ? 6.076 8.746 -5.074 1.00 92.19 106 PHE A N 1
ATOM 863 C CA . PHE A 1 106 ? 6.098 7.574 -4.200 1.00 92.19 106 PHE A CA 1
ATOM 864 C C . PHE A 1 106 ? 4.716 7.196 -3.656 1.00 92.19 106 PHE A C 1
ATOM 866 O O . PHE A 1 106 ? 3.905 8.042 -3.264 1.00 92.19 106 PHE A O 1
ATOM 873 N N . VAL A 1 107 ? 4.489 5.888 -3.560 1.00 93.19 107 VAL A N 1
ATOM 874 C CA . VAL A 1 107 ? 3.378 5.259 -2.845 1.00 93.19 107 VAL A CA 1
ATOM 875 C C . VAL A 1 107 ? 3.947 4.477 -1.661 1.00 93.19 107 VAL A C 1
ATOM 877 O O . VAL A 1 107 ? 4.543 3.414 -1.847 1.00 93.19 107 VAL A O 1
ATOM 880 N N . SER A 1 108 ? 3.746 4.987 -0.442 1.00 93.94 108 SER A N 1
ATOM 881 C CA . SER A 1 108 ? 4.140 4.295 0.792 1.00 93.94 108 SER A CA 1
ATOM 882 C C . SER A 1 108 ? 3.297 3.056 1.076 1.00 93.94 108 SER A C 1
ATOM 884 O O . SER A 1 108 ? 2.065 3.053 0.933 1.00 93.94 108 SER A O 1
ATOM 886 N N . THR A 1 109 ? 3.977 2.033 1.574 1.00 95.56 109 THR A N 1
ATOM 887 C CA . THR A 1 109 ? 3.428 0.805 2.151 1.00 95.56 109 THR A CA 1
ATOM 888 C C . THR A 1 109 ? 4.252 0.422 3.386 1.00 95.56 109 THR A C 1
ATOM 890 O O . THR A 1 109 ? 5.295 1.016 3.641 1.00 95.56 109 THR A O 1
ATOM 893 N N . THR A 1 110 ? 3.803 -0.558 4.164 1.00 95.50 110 THR A N 1
ATOM 894 C CA . THR A 1 110 ? 4.494 -1.043 5.366 1.00 95.50 110 THR A CA 1
ATOM 895 C C . THR A 1 110 ? 4.648 -2.559 5.336 1.00 95.50 110 THR A C 1
ATOM 897 O O . THR A 1 110 ? 3.734 -3.275 4.925 1.00 95.50 110 THR A O 1
ATOM 900 N N . LEU A 1 111 ? 5.782 -3.075 5.804 1.00 93.81 111 LEU A N 1
ATOM 901 C CA . LEU A 1 111 ? 5.955 -4.506 6.090 1.00 93.81 111 LEU A CA 1
ATOM 902 C C . LEU A 1 111 ? 5.267 -4.922 7.403 1.00 93.81 111 LEU A C 1
ATOM 904 O O . LEU A 1 111 ? 5.000 -6.105 7.635 1.00 93.81 111 LEU A O 1
ATOM 908 N N . SER A 1 112 ? 4.939 -3.958 8.264 1.00 92.56 112 SER A N 1
ATOM 909 C CA . SER A 1 112 ? 4.364 -4.209 9.577 1.00 92.56 112 SER A CA 1
ATOM 910 C C . SER A 1 112 ? 2.864 -4.499 9.501 1.00 92.56 112 SER A C 1
ATOM 912 O O . SER A 1 112 ? 2.035 -3.652 9.172 1.00 92.56 112 SER A O 1
ATOM 914 N N . SER A 1 113 ? 2.486 -5.715 9.895 1.00 89.38 113 SER A N 1
ATOM 915 C CA . SER A 1 113 ? 1.074 -6.113 10.021 1.00 89.38 113 SER A CA 1
ATOM 916 C C . SER A 1 113 ? 0.341 -5.434 11.190 1.00 89.38 113 SER A C 1
ATOM 918 O O . SER A 1 113 ? -0.897 -5.371 11.201 1.00 89.38 113 SER A O 1
ATOM 920 N N . SER A 1 114 ? 1.085 -4.938 12.184 1.00 89.50 114 SER A N 1
ATOM 921 C CA . SER A 1 114 ? 0.539 -4.264 13.364 1.00 89.50 114 SER A CA 1
ATOM 922 C C . SER A 1 114 ? 0.393 -2.761 13.156 1.00 89.50 114 SER A C 1
ATOM 924 O O . SER A 1 114 ? -0.553 -2.187 13.696 1.00 89.50 114 SER A O 1
ATOM 926 N N . TRP A 1 115 ? 1.255 -2.150 12.339 1.00 93.00 115 TRP A N 1
ATOM 927 C CA . TRP A 1 115 ? 1.250 -0.711 12.107 1.00 93.00 115 TRP A CA 1
ATOM 928 C C . TRP A 1 115 ? -0.062 -0.216 11.480 1.00 93.00 115 TRP A C 1
ATOM 930 O O . TRP A 1 115 ? -0.680 -0.874 10.633 1.00 93.00 115 TRP A O 1
ATOM 940 N N . HIS A 1 116 ? -0.489 0.967 11.910 1.00 93.25 116 HIS A N 1
ATOM 941 C CA . HIS A 1 116 ? -1.586 1.738 11.338 1.00 93.25 116 HIS A CA 1
ATOM 942 C C . HIS A 1 116 ? -1.309 3.237 11.534 1.00 93.25 116 HIS A C 1
ATOM 944 O O . HIS A 1 116 ? -0.589 3.603 12.467 1.00 93.25 116 HIS A O 1
ATOM 950 N N . PRO A 1 117 ? -1.878 4.115 10.690 1.00 91.25 117 PRO A N 1
ATOM 951 C CA . PRO A 1 117 ? -1.688 5.550 10.836 1.00 91.25 117 PRO A CA 1
ATOM 952 C C . PRO A 1 117 ? -2.321 6.068 12.133 1.00 91.25 117 PRO A C 1
ATOM 954 O O . PRO A 1 117 ? -3.301 5.514 12.643 1.00 91.25 117 PRO A O 1
ATOM 957 N N . SER A 1 118 ? -1.740 7.148 12.653 1.00 89.31 118 SER A N 1
ATOM 958 C CA . SER A 1 118 ? -2.281 7.905 13.782 1.00 89.31 118 SER A CA 1
ATOM 959 C C . SER A 1 118 ? -3.194 9.013 13.272 1.00 89.31 118 SER A C 1
ATOM 961 O O . SER A 1 118 ? -2.786 9.789 12.407 1.00 89.31 118 SER A O 1
ATOM 963 N N . LEU A 1 119 ? -4.388 9.128 13.842 1.00 89.62 119 LEU A N 1
ATOM 964 C CA . LEU A 1 119 ? -5.321 10.220 13.556 1.00 89.62 119 LEU A CA 1
ATOM 965 C C . LEU A 1 119 ? -5.011 11.454 14.398 1.00 89.62 119 LEU A C 1
ATOM 967 O O . LEU A 1 119 ? -4.149 11.390 15.272 1.00 89.62 119 LEU A O 1
ATOM 971 N N . ASP A 1 120 ? -5.706 12.560 14.162 1.00 88.75 120 ASP A N 1
ATOM 972 C CA . ASP A 1 120 ? -5.720 13.707 15.077 1.00 88.75 120 ASP A CA 1
ATOM 973 C C . ASP A 1 120 ? -6.674 13.470 16.254 1.00 88.75 120 ASP A C 1
ATOM 975 O O . ASP A 1 120 ? -7.505 12.560 16.180 1.00 88.75 120 ASP A O 1
ATOM 979 N N . PRO A 1 121 ? -6.507 14.182 17.386 1.00 89.19 121 PRO A N 1
ATOM 980 C CA . PRO A 1 121 ? -7.419 14.060 18.520 1.00 89.19 121 PRO A CA 1
ATOM 981 C C . PRO A 1 121 ? -8.879 14.254 18.104 1.00 89.19 121 PRO A C 1
ATOM 983 O O . PRO A 1 121 ? -9.168 15.006 17.176 1.00 89.19 121 PRO A O 1
ATOM 986 N N . GLU A 1 122 ? -9.779 13.557 18.792 1.00 88.62 122 GLU A N 1
ATOM 987 C CA . GLU A 1 122 ? -11.232 13.599 18.559 1.00 88.62 122 GLU A CA 1
ATOM 988 C C . GLU A 1 122 ? -11.663 13.252 17.120 1.00 88.62 122 GLU A C 1
ATOM 990 O O . GLU A 1 122 ? -12.726 13.659 16.655 1.00 88.62 122 GLU A O 1
ATOM 995 N N . THR A 1 123 ? -10.851 12.466 16.408 1.00 90.62 123 THR A N 1
ATOM 996 C CA . THR A 1 123 ? -11.128 12.034 15.036 1.00 90.62 123 THR A CA 1
ATOM 997 C C . THR A 1 123 ? -11.420 10.539 14.976 1.00 90.62 123 THR A C 1
ATOM 999 O O . THR A 1 123 ? -10.725 9.708 15.567 1.00 90.62 123 THR 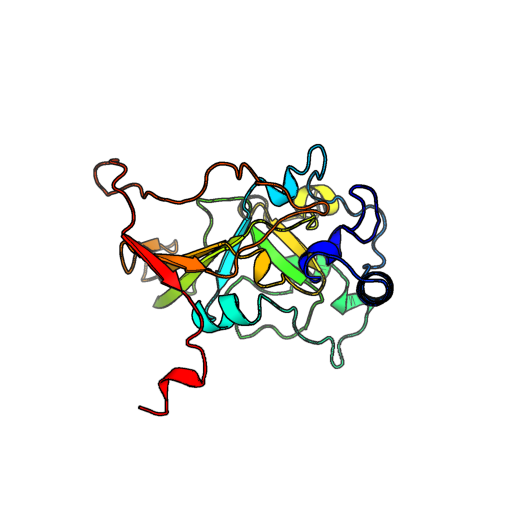A O 1
ATOM 1002 N N . GLU A 1 124 ? -12.425 10.183 14.186 1.00 93.50 124 GLU A N 1
ATOM 1003 C CA . GLU A 1 124 ? -12.734 8.813 13.799 1.00 93.50 124 GLU A CA 1
ATOM 1004 C C . GLU A 1 124 ? -12.880 8.739 12.282 1.00 93.50 124 GLU A C 1
ATOM 1006 O O . GLU A 1 124 ? -13.474 9.621 11.661 1.00 93.50 124 GLU A O 1
ATOM 1011 N N . MET A 1 125 ? -12.345 7.681 11.675 1.00 93.94 125 MET A N 1
ATOM 1012 C CA . MET A 1 125 ? -12.532 7.436 10.249 1.00 93.94 125 MET A CA 1
ATOM 1013 C C . MET A 1 125 ? -12.489 5.956 9.900 1.00 93.94 125 MET A C 1
ATOM 1015 O O . MET A 1 125 ? -11.755 5.165 10.497 1.00 93.94 125 MET A O 1
ATOM 1019 N N . GLU A 1 126 ? -13.250 5.586 8.877 1.00 95.88 126 GLU A N 1
ATOM 1020 C CA . GLU A 1 126 ? -13.183 4.258 8.287 1.00 95.88 126 GLU A CA 1
ATOM 1021 C C . GLU A 1 126 ? -12.217 4.233 7.109 1.00 95.88 126 GLU A C 1
ATOM 1023 O O . GLU A 1 126 ? -12.213 5.119 6.257 1.00 95.88 126 GLU A O 1
ATOM 1028 N N . VAL A 1 127 ? -11.381 3.203 7.080 1.00 96.56 127 VAL A N 1
ATOM 1029 C CA . VAL A 1 127 ? -10.244 3.068 6.172 1.00 96.56 127 VAL A CA 1
ATOM 1030 C C . VAL A 1 127 ? -10.125 1.630 5.703 1.00 96.56 127 VAL A C 1
ATOM 1032 O O . VAL A 1 127 ? -10.565 0.687 6.371 1.00 96.56 127 VAL A O 1
ATOM 1035 N N . TYR A 1 128 ? -9.467 1.448 4.569 1.00 97.44 128 TYR A N 1
ATOM 1036 C CA . TYR A 1 128 ? -9.106 0.135 4.067 1.00 97.44 128 TYR A CA 1
ATOM 1037 C C . TYR A 1 128 ? -7.636 -0.151 4.342 1.00 97.44 128 TYR A C 1
ATOM 1039 O O . TYR A 1 128 ? -6.767 0.693 4.121 1.00 97.44 128 TYR A O 1
ATOM 1047 N N . ARG A 1 129 ? -7.355 -1.375 4.791 1.00 97.62 129 ARG A N 1
ATOM 1048 C CA . ARG A 1 129 ? -6.014 -1.954 4.742 1.00 97.62 129 ARG A CA 1
ATOM 1049 C C . ARG A 1 129 ? -5.936 -2.910 3.566 1.00 97.62 129 ARG A C 1
ATOM 1051 O O . ARG A 1 129 ? -6.625 -3.930 3.564 1.00 97.62 129 ARG A O 1
ATOM 1058 N N . TYR A 1 130 ? -5.072 -2.592 2.619 1.00 97.94 130 TYR A N 1
ATOM 1059 C CA . TYR A 1 130 ? -4.786 -3.400 1.445 1.00 97.94 130 TYR A CA 1
ATOM 1060 C C . TYR A 1 130 ? -3.602 -4.317 1.696 1.00 97.94 130 TYR A C 1
ATOM 1062 O O . TYR A 1 130 ? -2.614 -3.890 2.285 1.00 97.94 130 TYR A O 1
ATOM 1070 N N . GLU A 1 131 ? -3.703 -5.556 1.233 1.00 97.75 131 GLU A N 1
ATOM 1071 C CA . GLU A 1 131 ? -2.627 -6.544 1.211 1.00 97.75 131 GLU A CA 1
ATOM 1072 C C . GLU A 1 131 ? -2.098 -6.670 -0.221 1.00 97.75 131 GLU A C 1
ATOM 1074 O O . GLU A 1 131 ? -2.858 -6.961 -1.151 1.00 97.75 131 GLU A O 1
ATOM 1079 N N . ILE A 1 132 ? -0.800 -6.430 -0.397 1.00 96.94 132 ILE A N 1
ATOM 1080 C CA . ILE A 1 132 ? -0.183 -6.210 -1.706 1.00 96.94 132 ILE A CA 1
ATOM 1081 C C . ILE A 1 132 ? 1.050 -7.099 -1.852 1.00 96.94 132 ILE A C 1
ATOM 1083 O O . ILE A 1 132 ? 1.912 -7.106 -0.979 1.00 96.94 132 ILE A O 1
ATOM 1087 N N . TYR A 1 133 ? 1.163 -7.793 -2.978 1.00 94.38 133 TYR A N 1
ATOM 1088 C CA . TYR A 1 133 ? 2.296 -8.632 -3.360 1.00 94.38 133 TYR A CA 1
ATOM 1089 C C . TYR A 1 133 ? 2.885 -8.094 -4.665 1.00 94.38 133 TYR A C 1
ATOM 1091 O O . TYR A 1 133 ? 2.454 -8.466 -5.755 1.00 94.38 133 TYR A O 1
ATOM 1099 N N . ALA A 1 134 ? 3.836 -7.168 -4.546 1.00 92.38 134 ALA A N 1
ATOM 1100 C CA . ALA A 1 134 ? 4.349 -6.389 -5.669 1.00 92.38 134 ALA A CA 1
ATOM 1101 C C . ALA A 1 134 ? 5.877 -6.508 -5.812 1.00 92.38 134 ALA A C 1
ATOM 1103 O O . ALA A 1 134 ? 6.585 -6.587 -4.799 1.00 92.38 134 ALA A O 1
ATOM 1104 N N . PRO A 1 135 ? 6.407 -6.498 -7.050 1.00 90.56 135 PRO A N 1
ATOM 1105 C CA . PRO A 1 135 ? 7.841 -6.577 -7.289 1.00 90.56 135 PRO A CA 1
ATOM 1106 C C . PRO A 1 135 ? 8.546 -5.293 -6.846 1.00 90.56 135 PRO A C 1
ATOM 1108 O O . PRO A 1 135 ? 8.062 -4.186 -7.076 1.00 90.56 135 PRO A O 1
ATOM 1111 N N . GLY A 1 136 ? 9.720 -5.458 -6.242 1.00 90.00 136 GLY A N 1
ATOM 1112 C CA . GLY A 1 136 ? 10.573 -4.371 -5.789 1.00 90.00 136 GLY A CA 1
ATOM 1113 C C . GLY A 1 136 ? 10.021 -3.603 -4.592 1.00 90.00 136 GLY A C 1
ATOM 1114 O O . GLY A 1 136 ? 9.640 -4.194 -3.573 1.00 90.00 136 GLY A O 1
ATOM 1115 N N . GLY A 1 137 ? 10.036 -2.277 -4.729 1.00 91.50 137 GLY A N 1
ATOM 1116 C CA . GLY A 1 137 ? 9.852 -1.321 -3.642 1.00 91.50 137 GLY A CA 1
ATOM 1117 C C . GLY A 1 137 ? 11.179 -0.977 -2.959 1.00 91.50 137 GLY A C 1
ATOM 1118 O O . GLY A 1 137 ? 12.013 -1.850 -2.709 1.00 91.50 137 GLY A O 1
ATOM 1119 N N . ILE A 1 138 ? 11.381 0.308 -2.686 1.00 92.31 138 ILE A N 1
ATOM 1120 C CA . ILE A 1 138 ? 12.532 0.848 -1.961 1.00 92.31 138 ILE A CA 1
ATOM 1121 C C . ILE A 1 138 ? 12.353 0.534 -0.480 1.00 92.31 138 ILE A C 1
ATOM 1123 O O . ILE A 1 138 ? 11.335 0.914 0.097 1.00 92.31 138 ILE A O 1
ATOM 1127 N N . TRP A 1 139 ? 13.324 -0.136 0.137 1.00 92.56 139 TRP A N 1
ATOM 1128 C CA . TRP A 1 139 ? 13.340 -0.332 1.581 1.00 92.56 139 TRP A CA 1
ATOM 1129 C C . TRP A 1 139 ? 13.900 0.931 2.233 1.00 92.56 139 TRP A C 1
ATOM 1131 O O . TRP A 1 139 ? 15.100 1.205 2.167 1.00 92.56 139 TRP A O 1
ATOM 1141 N N . VAL A 1 140 ? 13.009 1.740 2.810 1.00 93.00 140 VAL A N 1
ATOM 1142 C CA . VAL A 1 140 ? 13.336 3.111 3.226 1.00 93.00 140 VAL A CA 1
ATOM 1143 C C . VAL A 1 140 ? 14.390 3.131 4.329 1.00 93.00 140 VAL A C 1
ATOM 1145 O O . VAL A 1 140 ? 15.347 3.894 4.229 1.00 93.00 140 VAL A O 1
ATOM 1148 N N . ALA A 1 141 ? 14.252 2.263 5.334 1.00 92.38 141 ALA A N 1
ATOM 1149 C CA . ALA A 1 141 ? 15.196 2.171 6.446 1.00 92.38 141 ALA A CA 1
ATOM 1150 C C . ALA A 1 141 ? 16.620 1.836 5.973 1.00 92.38 141 ALA A C 1
ATOM 1152 O O . ALA A 1 141 ? 17.568 2.501 6.374 1.00 92.38 141 ALA A O 1
ATOM 1153 N N . GLU A 1 142 ? 16.761 0.873 5.061 1.00 92.06 142 GLU A N 1
ATOM 1154 C CA . GLU A 1 142 ? 18.066 0.488 4.506 1.00 92.06 142 GLU A CA 1
ATOM 1155 C C . GLU A 1 142 ? 18.646 1.563 3.575 1.00 92.06 142 GLU A C 1
ATOM 1157 O O . GLU A 1 142 ? 19.857 1.747 3.517 1.00 92.06 142 GLU A O 1
ATOM 1162 N N . THR A 1 143 ? 17.791 2.299 2.856 1.00 91.38 143 THR A N 1
ATOM 1163 C CA . THR A 1 143 ? 18.227 3.349 1.918 1.00 91.38 143 THR A CA 1
ATOM 1164 C C . THR A 1 143 ? 18.654 4.635 2.634 1.00 91.38 143 THR A C 1
ATOM 1166 O O . THR A 1 143 ? 19.625 5.283 2.247 1.00 91.38 143 THR A O 1
ATOM 1169 N N . LEU A 1 144 ? 17.914 5.057 3.662 1.00 91.56 144 LEU A N 1
ATOM 1170 C CA . LEU A 1 144 ? 18.162 6.322 4.361 1.00 91.56 144 LEU A CA 1
ATOM 1171 C C . LEU A 1 144 ? 19.027 6.158 5.620 1.00 91.56 144 LEU A C 1
ATOM 1173 O O . LEU A 1 144 ? 19.627 7.144 6.061 1.00 91.56 144 LEU A O 1
ATOM 1177 N N . GLY A 1 145 ? 19.122 4.945 6.176 1.00 90.81 145 GLY A N 1
ATOM 1178 C CA . GLY A 1 145 ? 19.880 4.652 7.391 1.00 90.81 145 GLY A CA 1
ATOM 1179 C C . GLY A 1 145 ? 19.451 5.550 8.551 1.00 90.81 145 GLY A C 1
ATOM 1180 O O . GLY A 1 145 ? 18.262 5.726 8.809 1.00 90.81 145 GLY A O 1
ATOM 1181 N N . GLU A 1 146 ? 20.423 6.196 9.194 1.00 91.00 146 GLU A N 1
ATOM 1182 C CA . GLU A 1 146 ? 20.213 7.120 10.323 1.00 91.00 146 GLU A CA 1
ATOM 1183 C C . GLU A 1 146 ? 19.330 8.335 9.994 1.00 91.00 146 GLU A C 1
ATOM 1185 O O . GLU A 1 146 ? 18.805 8.986 10.897 1.00 91.00 146 GLU A O 1
ATOM 1190 N N . ARG A 1 147 ? 19.137 8.663 8.708 1.00 90.81 147 ARG A N 1
ATOM 1191 C CA . ARG A 1 147 ? 18.206 9.730 8.317 1.00 90.81 147 ARG A CA 1
ATOM 1192 C C . ARG A 1 147 ? 16.750 9.311 8.482 1.00 90.81 147 ARG A C 1
ATOM 1194 O O . ARG A 1 147 ? 15.895 10.180 8.550 1.00 90.81 147 ARG A O 1
ATOM 1201 N N . TYR A 1 148 ? 16.445 8.014 8.557 1.00 90.75 148 TYR A N 1
ATOM 1202 C CA . TYR A 1 148 ? 15.074 7.538 8.688 1.00 90.75 148 TYR A CA 1
ATOM 1203 C C . TYR A 1 148 ? 14.568 7.615 10.131 1.00 90.75 148 TYR A C 1
ATOM 1205 O O . TYR A 1 148 ? 14.920 6.803 10.983 1.00 90.75 148 TYR A O 1
ATOM 1213 N N . GLN A 1 149 ? 13.669 8.560 10.402 1.00 89.75 149 GLN A N 1
ATOM 1214 C CA . GLN A 1 149 ? 13.179 8.823 11.762 1.00 89.75 149 GLN A CA 1
ATOM 1215 C C . GLN A 1 149 ? 11.960 7.986 12.180 1.00 89.75 149 GLN A C 1
ATOM 1217 O O . GLN A 1 149 ? 11.450 8.144 13.292 1.00 89.75 149 GLN A O 1
ATOM 1222 N N . TYR A 1 150 ? 11.473 7.086 11.318 1.00 88.88 150 TYR A N 1
ATOM 1223 C CA . TYR A 1 150 ? 10.212 6.369 11.539 1.00 88.88 150 TYR A CA 1
ATOM 1224 C C . TYR A 1 150 ? 10.326 4.836 11.460 1.00 88.88 150 TYR A C 1
ATOM 1226 O O . TYR A 1 150 ? 9.499 4.197 10.809 1.00 88.88 150 TYR A O 1
ATOM 1234 N N . PRO A 1 151 ? 11.279 4.200 12.167 1.00 86.56 151 PRO A N 1
ATOM 1235 C CA . PRO A 1 151 ? 11.558 2.766 12.028 1.00 86.56 151 PRO A CA 1
ATOM 1236 C C . PRO A 1 151 ? 10.347 1.863 12.308 1.00 86.56 151 PRO A C 1
ATOM 1238 O O . PRO A 1 151 ? 10.228 0.789 11.728 1.00 86.56 151 PRO A O 1
ATOM 1241 N N . SER A 1 152 ? 9.405 2.298 13.152 1.00 85.88 152 SER A N 1
ATOM 1242 C CA . SER A 1 152 ? 8.186 1.537 13.459 1.00 85.88 152 SER A CA 1
ATOM 1243 C C . SER A 1 152 ? 7.212 1.404 12.284 1.00 85.88 152 SER A C 1
ATOM 1245 O O . SER A 1 152 ? 6.338 0.535 12.332 1.00 85.88 152 SER A O 1
ATOM 1247 N N . GLN A 1 153 ? 7.337 2.249 11.253 1.00 89.75 153 GLN A N 1
ATOM 1248 C CA . GLN A 1 153 ? 6.531 2.143 10.038 1.00 89.75 153 GLN A CA 1
ATOM 1249 C C . GLN A 1 153 ? 7.023 1.025 9.119 1.00 89.75 153 GLN A C 1
ATOM 1251 O O . GLN A 1 153 ? 6.229 0.557 8.312 1.00 89.75 153 GLN A O 1
ATOM 1256 N N . ASP A 1 154 ? 8.282 0.584 9.241 1.00 92.62 154 ASP A N 1
ATOM 1257 C CA . ASP A 1 154 ? 8.908 -0.432 8.379 1.00 92.62 154 ASP A CA 1
ATOM 1258 C C . ASP A 1 154 ? 8.543 -0.230 6.894 1.00 92.62 154 ASP A C 1
ATOM 1260 O O . ASP A 1 154 ? 7.898 -1.065 6.245 1.00 92.62 154 ASP A O 1
ATOM 1264 N N . GLU A 1 155 ? 8.812 0.991 6.423 1.00 94.44 155 GLU A N 1
ATOM 1265 C CA . GLU A 1 155 ? 8.239 1.531 5.197 1.00 94.44 155 GLU A CA 1
ATOM 1266 C C . GLU A 1 155 ? 8.926 1.001 3.939 1.00 94.44 155 GLU A C 1
ATOM 1268 O O . GLU A 1 155 ? 10.154 0.886 3.838 1.00 94.44 155 GLU A O 1
ATOM 1273 N N . VAL A 1 156 ? 8.085 0.728 2.945 1.00 94.69 156 VAL A N 1
ATOM 1274 C CA . VAL A 1 156 ? 8.483 0.351 1.596 1.00 94.69 156 VAL A CA 1
ATOM 1275 C C . VAL A 1 156 ? 7.786 1.283 0.615 1.00 94.69 156 VAL A C 1
ATOM 1277 O O . VAL A 1 156 ? 6.553 1.318 0.555 1.00 94.69 156 VAL A O 1
ATOM 1280 N N . CYS A 1 157 ? 8.570 2.011 -0.173 1.00 93.81 157 CYS A N 1
ATOM 1281 C CA . CYS A 1 157 ? 8.060 2.974 -1.146 1.00 93.81 157 CYS A CA 1
ATOM 1282 C C . CYS A 1 157 ? 8.104 2.405 -2.562 1.00 93.81 157 CYS A C 1
ATOM 1284 O O . CYS A 1 157 ? 9.150 1.954 -3.027 1.00 93.81 157 CYS A O 1
ATOM 1286 N N . PHE A 1 158 ? 6.982 2.470 -3.273 1.00 93.38 158 PHE A N 1
ATOM 1287 C CA . PHE A 1 158 ? 6.913 2.139 -4.696 1.00 93.38 158 PHE A CA 1
ATOM 1288 C C . PHE A 1 158 ? 6.911 3.410 -5.528 1.00 93.38 158 PHE A C 1
ATOM 1290 O O . PHE A 1 158 ? 6.192 4.356 -5.207 1.00 93.38 158 PHE A O 1
ATOM 1297 N N . VAL A 1 159 ? 7.710 3.431 -6.592 1.00 92.06 159 VAL A N 1
ATOM 1298 C CA . VAL A 1 159 ? 7.791 4.590 -7.482 1.00 92.06 159 VAL A CA 1
ATOM 1299 C C . VAL A 1 159 ? 6.671 4.528 -8.521 1.00 92.06 159 VAL A C 1
ATOM 1301 O O . VAL A 1 159 ? 6.394 3.465 -9.075 1.00 92.06 159 VAL A O 1
ATOM 1304 N N . ALA A 1 160 ? 6.042 5.672 -8.779 1.00 90.94 160 ALA A N 1
ATOM 1305 C CA . ALA A 1 160 ? 4.898 5.928 -9.654 1.00 90.94 160 ALA A CA 1
ATOM 1306 C C . ALA A 1 160 ? 3.581 5.234 -9.279 1.00 90.94 160 ALA A C 1
ATOM 1308 O O . ALA A 1 160 ? 2.518 5.815 -9.496 1.00 90.94 160 ALA A O 1
ATOM 1309 N N . GLY A 1 161 ? 3.613 4.040 -8.690 1.00 93.19 161 GLY A N 1
ATOM 1310 C CA . GLY A 1 161 ? 2.387 3.330 -8.361 1.00 93.19 161 GLY A CA 1
ATOM 1311 C C . GLY A 1 161 ? 2.546 1.837 -8.124 1.00 93.19 161 GLY A C 1
ATOM 1312 O O . GLY A 1 161 ? 3.645 1.288 -8.061 1.00 93.19 161 GLY A O 1
ATOM 1313 N N . ILE A 1 162 ? 1.392 1.191 -7.979 1.00 95.75 162 ILE A N 1
ATOM 1314 C CA . ILE A 1 162 ? 1.219 -0.248 -7.811 1.00 95.75 162 ILE A CA 1
ATOM 1315 C C . ILE A 1 162 ? 0.025 -0.663 -8.673 1.00 95.75 162 ILE A C 1
ATOM 1317 O O . ILE A 1 162 ? -1.111 -0.286 -8.386 1.00 95.75 162 ILE A O 1
ATOM 1321 N N . ALA A 1 163 ? 0.268 -1.454 -9.711 1.00 94.75 163 ALA A N 1
ATOM 1322 C CA . ALA A 1 163 ? -0.758 -1.961 -10.608 1.00 94.75 163 ALA A CA 1
ATOM 1323 C C . ALA A 1 163 ? -1.758 -2.869 -9.859 1.00 94.75 163 ALA A C 1
ATOM 1325 O O . ALA A 1 163 ? -1.373 -3.595 -8.933 1.00 94.75 163 ALA A O 1
ATOM 1326 N N . PRO A 1 164 ? -3.039 -2.893 -10.274 1.00 95.00 164 PRO A N 1
ATOM 1327 C CA . PRO A 1 164 ? -4.098 -3.613 -9.563 1.00 95.00 164 PRO A CA 1
ATOM 1328 C C . PRO A 1 164 ? -3.848 -5.121 -9.439 1.00 95.00 164 PRO A C 1
ATOM 1330 O O . PRO A 1 164 ? -4.253 -5.722 -8.444 1.00 95.00 164 PRO A O 1
ATOM 1333 N N . GLN A 1 165 ? -3.135 -5.735 -10.391 1.00 93.06 165 GLN A N 1
ATOM 1334 C CA . GLN A 1 165 ? -2.830 -7.171 -10.365 1.00 93.06 165 GLN A CA 1
ATOM 1335 C C . GLN A 1 165 ? -1.995 -7.606 -9.151 1.00 93.06 165 GLN A C 1
ATOM 1337 O O . GLN A 1 165 ? -2.024 -8.773 -8.773 1.00 93.06 165 GLN A O 1
ATOM 1342 N N . TYR A 1 166 ? -1.270 -6.678 -8.521 1.00 95.31 166 TYR A N 1
ATOM 1343 C CA . TYR A 1 166 ? -0.453 -6.951 -7.339 1.00 95.31 166 TYR A CA 1
ATOM 1344 C C . TYR A 1 166 ? -1.233 -6.798 -6.026 1.00 95.31 166 TYR A C 1
ATOM 1346 O O . TYR A 1 166 ? -0.722 -7.120 -4.955 1.00 95.31 166 TYR A O 1
ATOM 1354 N N . ILE A 1 167 ? -2.470 -6.301 -6.073 1.00 97.00 167 ILE A N 1
ATOM 1355 C CA . ILE A 1 167 ? -3.289 -6.020 -4.892 1.00 97.00 167 ILE A CA 1
ATOM 1356 C C . ILE A 1 167 ? -4.223 -7.205 -4.668 1.00 97.00 167 ILE A C 1
ATOM 1358 O O . ILE A 1 167 ? -5.141 -7.431 -5.456 1.00 97.00 167 ILE A O 1
ATOM 1362 N N . ARG A 1 168 ? -3.989 -7.973 -3.598 1.00 96.75 168 ARG A N 1
ATOM 1363 C CA . ARG A 1 168 ? -4.708 -9.230 -3.344 1.00 96.75 168 ARG A CA 1
ATOM 1364 C C . ARG A 1 168 ? -6.032 -9.005 -2.647 1.00 96.75 168 ARG A C 1
ATOM 1366 O O . ARG A 1 168 ? -7.043 -9.594 -3.027 1.00 96.75 168 ARG A O 1
ATOM 1373 N N . SER A 1 169 ? -6.013 -8.229 -1.569 1.00 97.69 169 SER A N 1
ATOM 1374 C CA . SER A 1 169 ? -7.173 -8.124 -0.698 1.00 97.69 169 SER A CA 1
ATOM 1375 C C . SER A 1 169 ? -7.278 -6.779 0.010 1.00 97.69 169 SER A C 1
ATOM 1377 O O . SER A 1 169 ? -6.322 -6.004 0.055 1.00 97.69 169 SER A O 1
ATOM 1379 N N . ALA A 1 170 ? -8.462 -6.511 0.556 1.00 98.06 170 ALA A N 1
ATOM 1380 C CA . ALA A 1 170 ? -8.758 -5.350 1.376 1.00 98.06 170 ALA A CA 1
ATOM 1381 C C . ALA A 1 170 ? -9.619 -5.739 2.585 1.00 98.06 170 ALA A C 1
ATOM 1383 O O . ALA A 1 170 ? -10.571 -6.520 2.479 1.00 98.06 170 ALA A O 1
ATOM 1384 N N . GLN A 1 171 ? -9.309 -5.147 3.734 1.00 97.69 171 GLN A N 1
ATOM 1385 C CA . GLN A 1 171 ? -10.082 -5.258 4.971 1.00 97.69 171 GLN A CA 1
ATOM 1386 C C . GLN A 1 171 ? -10.509 -3.864 5.427 1.00 97.69 171 GLN A C 1
ATOM 1388 O O . GLN A 1 171 ? -9.714 -2.926 5.354 1.00 97.69 171 GLN A O 1
ATOM 1393 N N . ARG A 1 172 ? -11.749 -3.730 5.908 1.00 97.50 172 ARG A N 1
ATOM 1394 C CA . ARG A 1 172 ? -12.292 -2.454 6.384 1.00 97.50 172 ARG A CA 1
ATOM 1395 C C . ARG A 1 172 ? -12.090 -2.325 7.889 1.00 97.50 172 ARG A C 1
ATOM 1397 O O . ARG A 1 172 ? -12.472 -3.203 8.665 1.00 97.50 172 ARG A O 1
ATOM 1404 N N . PHE A 1 173 ? -11.505 -1.213 8.293 1.00 96.94 173 PHE A N 1
ATOM 1405 C CA . PHE A 1 173 ? -11.249 -0.885 9.684 1.00 96.94 173 PHE A CA 1
ATOM 1406 C C . PHE A 1 173 ? -11.782 0.500 10.008 1.00 96.94 173 PHE A C 1
ATOM 1408 O O . PHE A 1 173 ? -11.936 1.345 9.133 1.00 96.94 173 PHE A O 1
ATOM 1415 N N . ARG A 1 174 ? -12.015 0.720 11.291 1.00 96.81 174 ARG A N 1
ATOM 1416 C CA . ARG A 1 174 ? -12.306 2.005 11.892 1.00 96.81 174 ARG A CA 1
ATOM 1417 C C . ARG A 1 174 ? -11.112 2.388 12.750 1.00 96.81 174 ARG A C 1
ATOM 1419 O O . ARG A 1 174 ? -10.695 1.619 13.618 1.00 96.81 174 ARG A O 1
ATOM 1426 N N . LEU A 1 175 ? -10.523 3.536 12.456 1.00 95.69 175 LEU A N 1
ATOM 1427 C CA . LEU A 1 175 ? -9.487 4.149 13.274 1.00 95.69 175 LEU A CA 1
ATOM 1428 C C . LEU A 1 175 ? -10.150 5.205 14.148 1.00 95.69 175 LEU A C 1
ATOM 1430 O O . LEU A 1 175 ? -10.924 6.015 13.646 1.00 95.69 175 LEU A O 1
ATOM 1434 N N . ILE A 1 176 ? -9.861 5.175 15.445 1.00 94.81 176 ILE A N 1
ATOM 1435 C CA . ILE A 1 176 ? -10.482 6.057 16.433 1.00 94.81 176 ILE A CA 1
ATOM 1436 C C . ILE A 1 176 ? -9.376 6.667 17.280 1.00 94.81 176 ILE A C 1
ATOM 1438 O O . ILE A 1 176 ? -8.588 5.950 17.904 1.00 94.81 176 ILE A O 1
ATOM 1442 N N . ARG A 1 177 ? -9.329 7.992 17.338 1.00 92.19 177 ARG A N 1
ATOM 1443 C CA . ARG A 1 177 ? -8.552 8.739 18.320 1.00 92.19 177 ARG A CA 1
ATOM 1444 C C . ARG A 1 177 ? -9.509 9.687 19.027 1.00 92.19 177 ARG A C 1
ATOM 1446 O O . ARG A 1 177 ? -9.813 10.749 18.514 1.00 92.19 177 ARG A O 1
ATOM 1453 N N . GLY A 1 178 ? -10.022 9.257 20.177 1.00 83.19 178 GLY A N 1
ATOM 1454 C CA . GLY A 1 178 ? -10.825 10.107 21.057 1.00 83.19 178 GLY A CA 1
ATOM 1455 C C . GLY A 1 178 ? -9.935 11.039 21.883 1.00 83.19 178 GLY A C 1
ATOM 1456 O O . GLY A 1 178 ? -8.985 11.628 21.369 1.00 83.19 178 GLY A O 1
ATOM 1457 N N . ASP A 1 179 ? -10.200 11.087 23.184 1.00 80.44 179 ASP A N 1
ATOM 1458 C CA . ASP A 1 179 ? -9.341 11.696 24.211 1.00 80.44 179 ASP A CA 1
ATOM 1459 C C . ASP A 1 179 ? -8.043 10.899 24.471 1.00 80.44 179 ASP A C 1
ATOM 1461 O O . ASP A 1 179 ? -7.079 11.399 25.055 1.00 80.44 179 ASP A O 1
ATOM 1465 N N . ALA A 1 180 ? -8.003 9.642 24.026 1.00 78.81 180 ALA A N 1
ATOM 1466 C CA . ALA A 1 180 ? -6.871 8.751 24.205 1.00 78.81 180 ALA A CA 1
ATOM 1467 C C . ALA A 1 180 ? -5.597 9.239 23.488 1.00 78.81 180 ALA A C 1
ATOM 1469 O O . ALA A 1 180 ? -5.608 9.744 22.361 1.00 78.81 180 ALA A O 1
ATOM 1470 N N . ARG A 1 181 ? -4.444 8.975 24.118 1.00 82.50 181 ARG A N 1
ATOM 1471 C CA . ARG A 1 181 ? -3.119 9.343 23.588 1.00 82.50 181 ARG A CA 1
ATOM 1472 C C . ARG A 1 181 ? -2.797 8.681 22.244 1.00 82.50 181 ARG A C 1
ATOM 1474 O O . ARG A 1 181 ? -2.080 9.272 21.438 1.00 82.50 181 ARG A O 1
ATOM 1481 N N . PHE A 1 182 ? -3.315 7.477 22.006 1.00 88.38 182 PHE A N 1
ATOM 1482 C CA . PHE A 1 182 ? -3.004 6.658 20.837 1.00 88.38 182 PHE A CA 1
ATOM 1483 C C . PHE A 1 182 ? -4.259 6.352 20.024 1.00 88.38 182 PHE A C 1
ATOM 1485 O O . PHE A 1 182 ? -5.343 6.170 20.575 1.00 88.38 182 PHE A O 1
ATOM 1492 N N . THR A 1 183 ? -4.095 6.270 18.705 1.00 92.69 183 THR A N 1
ATOM 1493 C CA . THR A 1 183 ? -5.151 5.782 17.813 1.00 92.69 183 THR A CA 1
ATOM 1494 C C . THR A 1 183 ? -5.384 4.301 18.077 1.00 92.69 183 THR A C 1
ATOM 1496 O O . THR A 1 183 ? -4.430 3.526 18.108 1.00 92.69 183 THR A O 1
ATOM 1499 N N . ARG A 1 184 ? -6.644 3.906 18.247 1.00 92.94 184 ARG A N 1
ATOM 1500 C CA . ARG A 1 184 ? -7.052 2.501 18.258 1.00 92.94 184 ARG A CA 1
ATOM 1501 C C . ARG A 1 184 ? -7.614 2.111 16.900 1.00 92.94 184 ARG A C 1
ATOM 1503 O O . ARG A 1 184 ? -8.139 2.947 16.166 1.00 92.94 184 ARG A O 1
ATOM 1510 N N . ARG A 1 185 ? -7.511 0.826 16.584 1.00 93.31 185 ARG A N 1
ATOM 1511 C CA . ARG A 1 185 ? -8.039 0.235 15.359 1.00 93.31 185 ARG A CA 1
ATOM 1512 C C . ARG A 1 185 ? -9.042 -0.854 15.700 1.00 93.31 185 ARG A C 1
ATOM 1514 O O . ARG A 1 185 ? -8.699 -1.804 16.397 1.00 93.31 185 ARG A O 1
ATOM 1521 N N . GLU A 1 186 ? -10.209 -0.780 15.083 1.00 94.06 186 GLU A N 1
ATOM 1522 C CA . GLU A 1 186 ? -11.277 -1.769 15.190 1.00 94.06 186 GLU A CA 1
ATOM 1523 C C . GLU A 1 186 ? -11.633 -2.299 13.798 1.00 94.06 186 GLU A C 1
ATOM 1525 O O . GLU A 1 186 ? -11.579 -1.568 12.809 1.00 94.06 186 GLU A O 1
ATOM 1530 N N . ARG A 1 187 ? -11.961 -3.588 13.683 1.00 93.75 187 ARG A N 1
ATOM 1531 C CA . ARG A 1 187 ? -12.513 -4.130 12.431 1.00 93.75 187 ARG A CA 1
ATOM 1532 C C . ARG A 1 187 ? -13.958 -3.661 12.301 1.00 93.75 187 ARG A C 1
ATOM 1534 O O . ARG A 1 187 ? -14.716 -3.797 13.253 1.00 93.75 187 ARG A O 1
ATOM 1541 N N . VAL A 1 188 ? -14.335 -3.154 11.128 1.00 96.12 188 VAL A N 1
ATOM 1542 C CA . VAL A 1 188 ? -15.739 -2.787 10.850 1.00 96.12 188 VAL A CA 1
ATOM 1543 C C . VAL A 1 188 ? -16.571 -4.037 10.577 1.00 96.12 188 VAL A C 1
ATOM 1545 O O . VAL A 1 188 ? -17.721 -4.132 10.990 1.00 96.12 188 VAL A O 1
ATOM 1548 N N . ASP A 1 189 ? -15.974 -5.010 9.892 1.00 95.00 189 ASP A N 1
ATOM 1549 C CA . ASP A 1 189 ? -16.578 -6.299 9.597 1.00 95.00 189 ASP A CA 1
ATOM 1550 C C . ASP A 1 189 ? -15.524 -7.414 9.594 1.00 95.00 189 ASP A C 1
ATOM 1552 O O . ASP A 1 189 ? -14.314 -7.173 9.560 1.00 95.00 189 ASP A O 1
ATOM 1556 N N . ASN A 1 190 ? -15.995 -8.659 9.624 1.00 95.12 190 ASN A N 1
ATOM 1557 C CA . ASN A 1 190 ? -15.151 -9.847 9.505 1.00 95.12 190 ASN A CA 1
ATOM 1558 C C . ASN A 1 190 ? -15.057 -10.311 8.042 1.00 95.12 190 ASN A C 1
ATOM 1560 O O . ASN A 1 190 ? -15.066 -11.513 7.784 1.00 95.12 190 ASN A O 1
ATOM 1564 N N . VAL A 1 191 ? -15.007 -9.375 7.082 1.00 96.50 191 VAL A N 1
ATOM 1565 C CA . VAL A 1 191 ? -14.973 -9.675 5.644 1.00 96.50 191 VAL A CA 1
ATOM 1566 C C . VAL A 1 191 ? -13.611 -9.324 5.050 1.00 96.50 191 VAL A C 1
ATOM 1568 O O . VAL A 1 191 ? -13.151 -8.181 5.119 1.00 96.50 191 VAL A O 1
ATOM 1571 N N . ILE A 1 192 ? -12.987 -10.295 4.384 1.00 97.44 192 ILE A N 1
ATOM 1572 C CA . ILE A 1 192 ? -11.865 -10.051 3.479 1.00 97.44 192 ILE A CA 1
ATOM 1573 C C . ILE A 1 192 ? -12.390 -9.923 2.052 1.00 97.44 192 ILE A C 1
ATOM 1575 O O . ILE A 1 192 ? -13.013 -10.835 1.505 1.00 97.44 192 ILE A O 1
ATOM 1579 N N . ARG A 1 193 ? -12.155 -8.761 1.443 1.00 97.75 193 ARG A N 1
ATOM 1580 C CA . ARG A 1 193 ? -12.514 -8.504 0.048 1.00 97.75 193 ARG A CA 1
ATOM 1581 C C . ARG A 1 193 ? -11.336 -8.920 -0.807 1.00 97.75 193 ARG A C 1
ATOM 1583 O O . ARG A 1 193 ? -10.267 -8.342 -0.658 1.00 97.75 193 ARG A O 1
ATOM 1590 N N . VAL A 1 194 ? -11.504 -9.929 -1.648 1.00 97.31 194 VAL A N 1
ATOM 1591 C CA . VAL A 1 194 ? -10.435 -10.468 -2.494 1.00 97.31 194 VAL A CA 1
ATOM 1592 C C . VAL A 1 194 ? -10.591 -9.914 -3.901 1.00 97.31 194 VAL A C 1
ATOM 1594 O O . VAL A 1 194 ? -11.684 -9.949 -4.464 1.00 97.31 194 VAL A O 1
ATOM 1597 N N . ASN A 1 195 ? -9.505 -9.402 -4.467 1.00 95.88 195 ASN A N 1
ATOM 1598 C CA . ASN A 1 195 ? -9.470 -8.924 -5.838 1.00 95.88 195 ASN A CA 1
ATOM 1599 C C . ASN A 1 195 ? -9.468 -10.115 -6.807 1.00 95.88 195 ASN A C 1
ATOM 1601 O O . ASN A 1 195 ? -8.504 -10.878 -6.848 1.00 95.88 1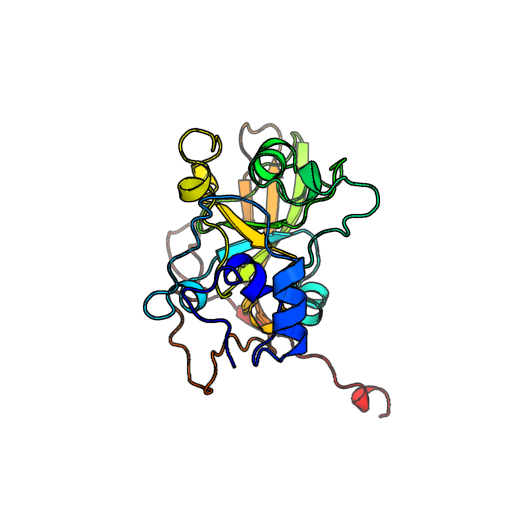95 ASN A O 1
ATOM 1605 N N . GLY A 1 196 ? -10.524 -10.267 -7.608 1.00 92.50 196 GLY A N 1
ATOM 1606 C CA . GLY A 1 196 ? -10.597 -11.305 -8.639 1.00 92.50 196 GLY A CA 1
ATOM 1607 C C . GLY A 1 196 ? -9.592 -11.127 -9.784 1.00 92.50 196 GLY A C 1
ATOM 1608 O O . GLY A 1 196 ? -9.403 -12.063 -10.552 1.00 92.50 196 GLY A O 1
ATOM 1609 N N . TYR A 1 197 ? -8.943 -9.961 -9.886 1.00 88.50 197 TYR A N 1
ATOM 1610 C CA . TYR A 1 197 ? -7.894 -9.648 -10.868 1.00 88.50 197 TYR A CA 1
ATOM 1611 C C . TYR A 1 197 ? -6.479 -9.786 -10.311 1.00 88.50 197 TYR A C 1
ATOM 1613 O O . TYR A 1 197 ? -5.521 -9.385 -10.968 1.00 88.50 197 TYR A O 1
ATOM 1621 N N . TYR A 1 198 ? -6.339 -10.295 -9.088 1.00 91.38 198 TYR A N 1
ATOM 1622 C CA . TYR A 1 198 ? -5.034 -10.532 -8.501 1.00 91.38 198 TYR A CA 1
ATOM 1623 C C . TYR A 1 198 ? -4.274 -11.588 -9.309 1.00 91.38 198 TYR A C 1
ATOM 1625 O O . TYR A 1 198 ? -4.624 -12.769 -9.299 1.00 91.38 198 TYR A O 1
ATOM 1633 N N . ASP A 1 199 ? -3.221 -11.139 -9.980 1.00 88.69 199 ASP A N 1
ATOM 1634 C CA . ASP A 1 199 ? -2.313 -11.964 -10.762 1.00 88.69 199 ASP A CA 1
ATOM 1635 C C . ASP A 1 199 ? -0.890 -11.389 -10.656 1.00 88.69 199 ASP A C 1
ATOM 1637 O O . ASP A 1 199 ? -0.406 -10.667 -11.532 1.00 88.69 199 ASP A O 1
ATOM 1641 N N . PRO A 1 200 ? -0.196 -11.644 -9.535 1.00 80.50 200 PRO A N 1
ATOM 1642 C CA . PRO A 1 200 ? 1.155 -11.135 -9.307 1.00 80.50 200 PRO A CA 1
ATOM 1643 C C . PRO A 1 200 ? 2.221 -11.890 -10.123 1.00 80.50 200 PRO A C 1
ATOM 1645 O O . PRO A 1 200 ? 3.411 -11.693 -9.877 1.00 80.50 200 PRO A O 1
ATOM 1648 N N . GLN A 1 201 ? 1.826 -12.804 -11.023 1.00 72.12 201 GLN A N 1
ATOM 1649 C CA . GLN A 1 201 ? 2.735 -13.754 -11.659 1.00 72.12 201 GLN A CA 1
ATOM 1650 C C . GLN A 1 201 ? 3.878 -13.074 -12.414 1.00 72.12 201 GLN A C 1
ATOM 1652 O O . GLN A 1 201 ? 3.693 -12.149 -13.207 1.00 72.12 201 GLN A O 1
ATOM 1657 N N . SER A 1 202 ? 5.085 -13.587 -12.170 1.00 61.91 202 SER A N 1
ATOM 1658 C CA . SER A 1 202 ? 6.259 -13.340 -12.997 1.00 61.91 202 SER A CA 1
ATOM 1659 C C . SER A 1 202 ? 6.142 -14.114 -14.314 1.00 61.91 202 SER A C 1
ATOM 1661 O O . SER A 1 202 ? 5.428 -15.110 -14.396 1.00 61.91 202 SER A O 1
ATOM 1663 N N . HIS A 1 203 ? 6.822 -13.652 -15.368 1.00 60.25 203 HIS A N 1
ATOM 1664 C CA . HIS A 1 203 ? 6.922 -14.405 -16.625 1.00 60.25 203 HIS A CA 1
ATOM 1665 C C . HIS A 1 203 ? 8.149 -15.321 -16.592 1.00 60.25 203 HIS A C 1
ATOM 1667 O O . HIS A 1 203 ? 9.236 -14.818 -16.300 1.00 60.25 203 HIS A O 1
ATOM 1673 N N . PRO A 1 204 ? 8.020 -16.620 -16.936 1.00 63.75 204 PRO A N 1
ATOM 1674 C CA . PRO A 1 204 ? 6.820 -17.290 -17.459 1.00 63.75 204 PRO A CA 1
ATOM 1675 C C . PRO A 1 204 ? 5.743 -17.572 -16.386 1.00 63.75 204 PRO A C 1
ATOM 1677 O O . PRO A 1 204 ? 6.108 -17.765 -15.224 1.00 63.75 204 PRO A O 1
ATOM 1680 N N . PRO A 1 205 ? 4.447 -17.655 -16.773 1.00 69.94 205 PRO A N 1
ATOM 1681 C CA . PRO A 1 205 ? 3.338 -17.893 -15.849 1.00 69.94 205 PRO A CA 1
ATOM 1682 C C . PRO A 1 205 ? 3.568 -19.113 -14.960 1.00 69.94 205 PRO A C 1
ATOM 1684 O O . PRO A 1 205 ? 3.916 -20.198 -15.436 1.00 69.94 205 PRO A O 1
ATOM 1687 N N . ARG A 1 206 ? 3.362 -18.940 -13.656 1.00 73.94 206 ARG A N 1
ATOM 1688 C CA . ARG A 1 206 ? 3.546 -19.990 -12.653 1.00 73.94 206 ARG A CA 1
ATOM 1689 C C . ARG A 1 206 ? 2.726 -19.695 -11.408 1.00 73.94 206 ARG A C 1
ATOM 1691 O O . ARG A 1 206 ? 2.564 -18.544 -11.018 1.00 73.94 206 ARG A O 1
ATOM 1698 N N . LEU A 1 207 ? 2.276 -20.744 -10.727 1.00 74.19 207 LEU A N 1
ATOM 1699 C CA . LEU A 1 207 ? 1.620 -20.591 -9.431 1.00 74.19 207 LEU A CA 1
ATOM 1700 C C . LEU A 1 207 ? 2.613 -20.039 -8.400 1.00 74.19 207 LEU A C 1
ATOM 1702 O O . LEU A 1 207 ? 3.680 -20.614 -8.169 1.00 74.19 207 LEU A O 1
ATOM 1706 N N . LEU A 1 208 ? 2.250 -18.919 -7.777 1.00 78.19 208 LEU A N 1
ATOM 1707 C CA . LEU A 1 208 ? 3.038 -18.294 -6.723 1.00 78.19 208 LEU A CA 1
ATOM 1708 C C . LEU A 1 208 ? 2.579 -18.793 -5.354 1.00 78.19 208 LEU A C 1
ATOM 1710 O O . LEU A 1 208 ? 1.438 -18.583 -4.944 1.00 78.19 208 LEU A O 1
ATOM 1714 N N . ASN A 1 209 ? 3.504 -19.406 -4.617 1.00 85.12 209 ASN A N 1
ATOM 1715 C CA . ASN A 1 209 ? 3.291 -19.805 -3.228 1.00 85.12 209 ASN A CA 1
ATOM 1716 C C . ASN A 1 209 ? 3.472 -18.594 -2.307 1.00 85.12 209 ASN A C 1
ATOM 1718 O O . ASN A 1 209 ? 4.503 -18.448 -1.644 1.00 85.12 209 ASN A O 1
ATOM 1722 N N . ILE A 1 210 ? 2.480 -17.701 -2.306 1.00 87.62 210 ILE A N 1
ATOM 1723 C CA . ILE A 1 210 ? 2.494 -16.501 -1.469 1.00 87.62 210 ILE A CA 1
ATOM 1724 C C . ILE A 1 210 ? 2.607 -16.858 0.014 1.00 87.62 210 ILE A C 1
ATOM 1726 O O . ILE A 1 210 ? 2.001 -17.809 0.511 1.00 87.62 210 ILE A O 1
ATOM 1730 N N . GLN A 1 211 ? 3.402 -16.080 0.736 1.00 88.19 211 GLN A N 1
ATOM 1731 C CA . GLN A 1 211 ? 3.692 -16.313 2.141 1.00 88.19 211 GLN A CA 1
ATOM 1732 C C . GLN A 1 211 ? 2.672 -15.581 3.010 1.00 88.19 211 GLN A C 1
ATOM 1734 O O . GLN A 1 211 ? 2.403 -14.394 2.815 1.00 88.19 211 GLN A O 1
ATOM 1739 N N . ARG A 1 212 ? 2.140 -16.312 3.999 1.00 87.50 212 ARG A N 1
ATOM 1740 C CA . ARG A 1 212 ? 1.244 -15.804 5.053 1.00 87.50 212 ARG A CA 1
ATOM 1741 C C . ARG A 1 212 ? 0.084 -14.934 4.523 1.00 87.50 212 ARG A C 1
ATOM 1743 O O . ARG A 1 212 ? -0.082 -13.816 5.009 1.00 87.50 212 ARG A O 1
ATOM 1750 N N . PRO A 1 213 ? -0.697 -15.412 3.538 1.00 90.88 213 PRO A N 1
ATOM 1751 C CA . PRO A 1 213 ? -1.887 -14.694 3.099 1.00 90.88 213 PRO A CA 1
ATOM 1752 C C . PRO A 1 213 ? -2.882 -14.532 4.250 1.00 90.88 213 PRO A C 1
ATOM 1754 O O . PRO A 1 213 ? -3.115 -15.469 5.016 1.00 90.88 213 PRO A O 1
ATOM 1757 N N . ILE A 1 214 ? -3.494 -13.356 4.355 1.00 91.56 214 ILE A N 1
ATOM 1758 C CA . ILE A 1 214 ? -4.532 -13.104 5.358 1.00 91.56 214 ILE A CA 1
ATOM 1759 C C . ILE A 1 214 ? -5.799 -13.896 5.010 1.00 91.56 214 ILE A C 1
ATOM 1761 O O . ILE A 1 214 ? -6.376 -13.724 3.938 1.00 91.56 214 ILE A O 1
ATOM 1765 N N . PHE A 1 215 ? -6.252 -14.736 5.937 1.00 91.44 215 PHE A N 1
ATOM 1766 C CA . PHE A 1 215 ? -7.545 -15.432 5.863 1.00 91.44 215 PHE A CA 1
ATOM 1767 C C . PHE A 1 215 ? -8.256 -15.523 7.215 1.00 91.44 215 PHE A C 1
ATOM 1769 O O . PHE A 1 215 ? -9.435 -15.859 7.261 1.00 91.44 215 PHE A O 1
ATOM 1776 N N . ASP A 1 216 ? -7.562 -15.206 8.303 1.00 91.56 216 ASP A N 1
ATOM 1777 C CA . ASP A 1 216 ? -8.074 -15.227 9.663 1.00 91.56 216 ASP A CA 1
ATOM 1778 C C . ASP A 1 216 ? -7.817 -13.885 10.358 1.00 91.56 216 ASP A C 1
ATOM 1780 O O . ASP A 1 216 ? -7.172 -12.971 9.826 1.00 91.56 216 ASP A O 1
ATOM 1784 N N . TYR A 1 217 ? -8.376 -13.740 11.553 1.00 90.12 217 TYR A N 1
ATOM 1785 C CA . TYR A 1 217 ? -8.090 -12.617 12.430 1.00 90.12 217 TYR A CA 1
ATOM 1786 C C . TYR A 1 217 ? -7.961 -13.089 13.870 1.00 90.12 217 TYR A C 1
ATOM 1788 O O . TYR A 1 217 ? -8.535 -14.105 14.233 1.00 90.12 217 TYR A O 1
ATOM 1796 N N . VAL A 1 218 ? -7.240 -12.338 14.705 1.00 88.25 218 VAL A N 1
ATOM 1797 C CA . VAL A 1 218 ? -7.205 -12.598 16.151 1.00 88.25 218 VAL A CA 1
ATOM 1798 C C . VAL A 1 218 ? -8.376 -11.873 16.820 1.00 88.25 218 VAL A C 1
ATOM 1800 O O . VAL A 1 218 ? -8.517 -10.651 16.658 1.00 88.25 218 VAL A O 1
ATOM 1803 N N . ASP A 1 219 ? -9.248 -12.625 17.491 1.00 87.69 219 ASP A N 1
ATOM 1804 C CA . ASP A 1 219 ? -10.378 -12.095 18.265 1.00 87.69 219 ASP A CA 1
ATOM 1805 C C . ASP A 1 219 ? -9.968 -11.690 19.694 1.00 87.69 219 ASP A C 1
ATOM 1807 O O . ASP A 1 219 ? -8.817 -11.853 20.098 1.00 87.69 219 ASP A O 1
ATOM 1811 N N . GLU A 1 220 ? -10.908 -11.134 20.461 1.00 87.56 220 GLU A N 1
ATOM 1812 C CA . GLU A 1 220 ? -10.676 -10.665 21.839 1.00 87.56 220 GLU A CA 1
ATOM 1813 C C . GLU A 1 220 ? -10.251 -11.785 22.801 1.00 87.56 220 GLU A C 1
ATOM 1815 O O . GLU A 1 220 ? -9.596 -11.527 23.806 1.00 87.56 220 GLU A O 1
ATOM 1820 N N . ASN A 1 221 ? -10.569 -13.038 22.468 1.00 90.12 221 ASN A N 1
ATOM 1821 C CA . ASN A 1 221 ? -10.209 -14.221 23.244 1.00 90.12 221 ASN A CA 1
ATOM 1822 C C . ASN A 1 221 ? -8.903 -14.867 22.748 1.00 90.12 221 ASN A C 1
ATOM 1824 O O . ASN A 1 221 ? -8.566 -15.977 23.166 1.00 90.12 221 ASN A O 1
ATOM 1828 N N . GLY A 1 222 ? -8.189 -14.224 21.816 1.00 89.19 222 GLY A N 1
ATOM 1829 C CA . GLY A 1 222 ? -6.962 -14.745 21.214 1.00 89.19 222 GLY A CA 1
ATOM 1830 C C . GLY A 1 222 ? -7.181 -15.885 20.212 1.00 89.19 222 GLY A C 1
ATOM 1831 O O . GLY A 1 222 ? -6.209 -16.507 19.774 1.00 89.19 222 GLY A O 1
ATOM 1832 N N . ARG A 1 223 ? -8.427 -16.185 19.828 1.00 93.44 223 ARG A N 1
ATOM 1833 C CA . ARG A 1 223 ? -8.739 -17.214 18.826 1.00 93.44 223 ARG A CA 1
ATOM 1834 C C . ARG A 1 223 ? -8.494 -16.673 17.422 1.00 93.44 223 ARG A C 1
ATOM 1836 O O . ARG A 1 223 ? -8.453 -15.463 17.217 1.00 93.44 223 ARG A O 1
ATOM 1843 N N . ARG A 1 224 ? -8.360 -17.584 16.451 1.00 93.06 224 ARG A N 1
ATOM 1844 C CA . ARG A 1 224 ? -8.147 -17.275 15.027 1.00 93.06 224 ARG A CA 1
ATOM 1845 C C . ARG A 1 224 ? -9.310 -17.730 14.137 1.00 93.06 224 ARG A C 1
ATOM 1847 O O . ARG A 1 224 ? -9.143 -18.671 13.362 1.00 93.06 224 ARG A O 1
ATOM 1854 N N . PRO A 1 225 ? -10.512 -17.147 14.278 1.00 94.50 225 PRO A N 1
ATOM 1855 C CA . PRO A 1 225 ? -11.609 -17.434 13.362 1.00 94.50 225 PRO A CA 1
ATOM 1856 C C . PRO A 1 225 ? -11.291 -16.974 11.925 1.00 94.50 225 PRO A C 1
ATOM 1858 O O . PRO A 1 225 ? -10.562 -15.994 11.728 1.00 94.50 225 PRO A O 1
ATOM 1861 N N . PRO A 1 226 ? -11.859 -17.652 10.911 1.00 96.12 226 PRO A N 1
ATOM 1862 C CA . PRO A 1 226 ? -11.710 -17.252 9.520 1.00 96.12 226 PRO A CA 1
ATOM 1863 C C . PRO A 1 226 ? -12.488 -15.964 9.220 1.00 96.12 226 PRO A C 1
ATOM 1865 O O . PRO A 1 226 ? -13.534 -15.685 9.807 1.00 96.12 226 PRO A O 1
ATOM 1868 N N . LEU A 1 227 ? -11.992 -15.201 8.251 1.00 96.06 227 LEU A N 1
ATOM 1869 C CA . LEU A 1 227 ? -12.706 -14.084 7.642 1.00 96.06 227 LEU A CA 1
ATOM 1870 C C . LEU A 1 227 ? -13.685 -14.612 6.586 1.00 96.06 227 LEU A C 1
ATOM 1872 O O . LEU A 1 227 ? -13.359 -15.514 5.814 1.00 96.06 227 LEU A O 1
ATOM 1876 N N . ALA A 1 228 ? -14.866 -14.005 6.504 1.00 96.81 228 ALA A N 1
ATOM 1877 C CA . ALA A 1 228 ? -15.784 -14.230 5.398 1.00 96.81 228 ALA A CA 1
ATOM 1878 C C . ALA A 1 228 ? -15.163 -13.685 4.103 1.00 96.81 228 ALA A C 1
ATOM 1880 O O . ALA A 1 228 ? -14.745 -12.528 4.040 1.00 96.81 228 ALA A O 1
ATOM 1881 N N . ILE A 1 229 ? -15.084 -14.518 3.068 1.00 96.75 229 ILE A N 1
ATOM 1882 C CA . ILE A 1 229 ? -14.462 -14.146 1.795 1.00 96.75 229 ILE A CA 1
ATOM 1883 C C . ILE A 1 229 ? -15.519 -13.533 0.877 1.00 96.75 229 ILE A C 1
ATOM 1885 O O . ILE A 1 229 ? -16.534 -14.158 0.583 1.00 96.75 229 ILE A O 1
ATOM 1889 N N . SER A 1 230 ? -15.249 -12.327 0.380 1.00 96.56 230 SER A N 1
ATOM 1890 C CA . SER A 1 230 ? -16.037 -11.668 -0.662 1.00 96.56 230 SER A CA 1
ATOM 1891 C C . SER A 1 230 ? -15.148 -11.406 -1.870 1.00 96.56 230 SER A C 1
ATOM 1893 O O . SER A 1 230 ? -14.262 -10.557 -1.812 1.00 96.56 230 SER A O 1
ATOM 1895 N N . ILE A 1 231 ? -15.375 -12.110 -2.974 1.00 95.94 231 ILE A N 1
ATOM 1896 C CA . ILE A 1 231 ? -14.581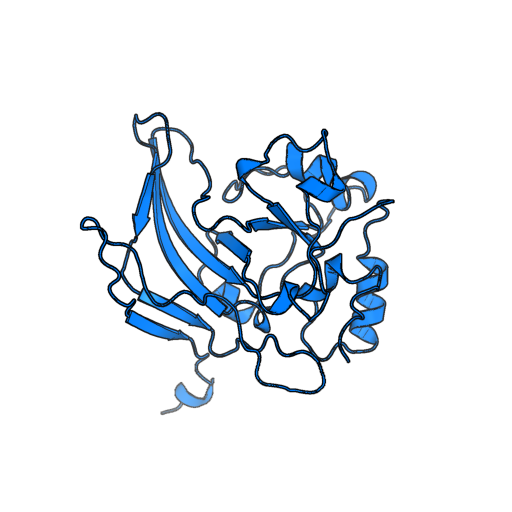 -11.929 -4.194 1.00 95.94 231 ILE A CA 1
ATOM 1897 C C . ILE A 1 231 ? -15.179 -10.781 -5.008 1.00 95.94 231 ILE A C 1
ATOM 1899 O O . ILE A 1 231 ? -16.353 -10.807 -5.370 1.00 95.94 231 ILE A O 1
ATOM 1903 N N . TYR A 1 232 ? -14.365 -9.772 -5.305 1.00 94.50 232 TYR A N 1
ATOM 1904 C CA . TYR A 1 232 ? -14.718 -8.709 -6.233 1.00 94.50 232 TYR A CA 1
ATOM 1905 C C . TYR A 1 232 ? -14.420 -9.158 -7.661 1.00 94.50 232 TYR A C 1
ATOM 1907 O O . TYR A 1 232 ? -13.269 -9.410 -8.015 1.00 94.50 232 TYR A O 1
ATOM 1915 N N . GLN A 1 233 ? -15.460 -9.220 -8.484 1.00 88.81 233 GLN A N 1
ATOM 1916 C CA . GLN A 1 233 ? -15.347 -9.324 -9.933 1.00 88.81 233 GLN A CA 1
ATOM 1917 C C . GLN A 1 233 ? -16.052 -8.119 -10.552 1.00 88.81 233 GLN A C 1
ATOM 1919 O O . GLN A 1 233 ? -17.124 -7.714 -10.092 1.00 88.81 233 GLN A O 1
ATOM 1924 N N . ARG A 1 234 ? -15.469 -7.530 -11.597 1.00 76.88 234 ARG A N 1
ATOM 1925 C CA . ARG A 1 234 ? -16.156 -6.505 -12.384 1.00 76.88 234 ARG A CA 1
ATOM 1926 C C . ARG A 1 234 ? -17.355 -7.174 -13.040 1.00 76.88 234 ARG A C 1
ATOM 1928 O O . ARG A 1 234 ? -17.198 -8.173 -13.739 1.00 76.88 234 ARG A O 1
ATOM 1935 N N . ARG A 1 235 ? -18.545 -6.605 -12.860 1.00 63.81 235 ARG A N 1
ATOM 1936 C CA . ARG A 1 235 ? -19.689 -6.984 -13.691 1.00 63.81 235 ARG A CA 1
ATOM 1937 C C . ARG A 1 235 ? -19.345 -6.654 -15.141 1.00 63.81 235 ARG A C 1
ATOM 1939 O O . ARG A 1 235 ? -19.006 -5.505 -15.441 1.00 63.81 235 ARG A O 1
ATOM 1946 N N . SER A 1 236 ? -19.390 -7.646 -16.025 1.00 51.78 236 SER A N 1
ATOM 1947 C CA . SER A 1 236 ? -19.357 -7.390 -17.460 1.00 51.78 236 SER A CA 1
ATOM 1948 C C . SER A 1 236 ? -20.549 -6.504 -17.821 1.00 51.78 236 SER A C 1
ATOM 1950 O O . SER A 1 236 ? -21.634 -6.616 -17.253 1.00 51.78 236 SER A O 1
ATOM 1952 N N . VAL A 1 237 ? -20.348 -5.597 -18.776 1.00 53.56 237 VAL A N 1
ATOM 1953 C CA . VAL A 1 237 ? -21.391 -4.674 -19.261 1.00 53.56 237 VAL A CA 1
ATOM 1954 C C . VAL A 1 237 ? -22.601 -5.432 -19.855 1.00 53.56 237 VAL A C 1
ATOM 1956 O O . VAL A 1 237 ? -23.662 -4.845 -20.026 1.00 53.56 237 VAL A O 1
ATOM 1959 N N . SER A 1 238 ? -22.488 -6.748 -20.072 1.00 47.81 238 SER A N 1
ATOM 1960 C CA . SER A 1 238 ? -23.545 -7.633 -20.581 1.00 47.81 238 SER A CA 1
ATOM 1961 C C . SER A 1 238 ? -24.767 -7.811 -19.670 1.00 47.81 238 SER A C 1
ATOM 1963 O O . SER A 1 238 ? -25.786 -8.294 -20.146 1.00 47.81 238 SER A O 1
ATOM 1965 N N . ASP A 1 239 ? -24.702 -7.437 -18.388 1.00 46.00 239 ASP A N 1
ATOM 1966 C CA . ASP A 1 239 ? -25.805 -7.673 -17.435 1.00 46.00 239 ASP A CA 1
ATOM 1967 C C . ASP A 1 239 ? -26.776 -6.483 -17.301 1.00 46.00 239 ASP A C 1
ATOM 1969 O O . ASP A 1 239 ? -27.609 -6.456 -16.397 1.00 46.00 239 ASP A O 1
ATOM 1973 N N . ARG A 1 240 ? -26.670 -5.473 -18.177 1.00 43.56 240 ARG A N 1
ATOM 1974 C CA . ARG A 1 240 ? -27.619 -4.343 -18.242 1.00 43.56 240 ARG A CA 1
ATOM 1975 C C . ARG A 1 240 ? -28.658 -4.451 -19.363 1.00 43.56 240 ARG A C 1
ATOM 1977 O O . ARG A 1 240 ? -29.488 -3.557 -19.479 1.00 43.56 240 ARG A O 1
ATOM 1984 N N . GLU A 1 241 ? -28.653 -5.539 -20.130 1.00 42.56 241 GLU A N 1
ATOM 1985 C CA . GLU A 1 241 ? -29.646 -5.810 -21.181 1.00 42.56 241 GLU A CA 1
ATOM 1986 C C . GLU A 1 241 ? -30.303 -7.187 -20.993 1.00 42.56 241 GLU A C 1
ATOM 1988 O O . GLU A 1 241 ? -30.203 -8.063 -21.853 1.00 42.56 241 GLU A O 1
ATOM 1993 N N . LYS A 1 242 ? -30.974 -7.392 -19.855 1.00 37.50 242 LYS A N 1
ATOM 1994 C CA . LYS A 1 242 ? -32.034 -8.401 -19.711 1.00 37.50 242 LYS A CA 1
ATOM 1995 C C . LYS A 1 242 ? -33.169 -7.867 -18.854 1.00 37.50 242 LYS A C 1
ATOM 1997 O O . LYS A 1 242 ? -32.862 -7.281 -17.793 1.00 37.50 242 LYS A O 1
#

Sequence (242 aa):
MSIPWNSSWRGCAANFPQPVSEESELGAQFLTPPLPDIVYRSSNREVDILRHVFRWDLTPYQEVFQNGFQARRQEGTLDEIYFNLDHYVHHGGRPLDSSRPATHAFVSTTLSSSWHPSLDPETEMEVYRYEIYAPGGIWVAETLGERYQYPSQDEVCFVAGIAPQYIRSAQRFRLIRGDARFTRRERVDNVIRVNGYYDPQSHPPRLLNIQRPIFDYVDENGRRPPLAISIYQRRSVSDREK